Protein AF-A0A9X5P130-F1 (afdb_monomer)

Mean predicted aligned error: 10.85 Å

Radius of gyration: 20.29 Å; Cα contacts (8 Å, |Δi|>4): 205; chains: 1; bounding box: 55×50×49 Å

Solvent-accessible surface area (backbone atoms only — not comparable to full-atom values): 11823 Å² total; per-residue (Å²): 137,86,92,86,88,72,81,81,74,78,49,78,68,56,53,56,51,50,54,53,49,52,51,52,53,42,51,74,70,69,53,80,85,48,86,86,75,56,80,68,65,52,75,59,58,46,69,56,44,52,59,53,53,72,69,47,91,47,66,67,58,41,33,54,53,52,73,45,63,49,60,86,78,37,46,68,68,33,49,53,51,30,47,54,43,39,71,34,90,86,49,49,70,65,39,17,46,41,27,30,51,48,54,32,72,41,66,49,93,66,86,52,66,70,57,50,51,56,38,51,58,52,47,71,41,80,90,52,58,68,66,55,33,40,43,44,57,41,28,57,37,67,44,91,72,55,70,68,56,50,50,49,30,52,49,51,40,71,65,55,85,41,73,69,53,26,50,43,26,48,46,28,45,53,63,44,41,84,41,72,70,40,40,52,56,36,49,46,32,44,75,70,63,39,97,56,18,64,62,32,29,62,58,66,76,102

Secondary structure (DSSP, 8-state):
-----------HHHHHHHHHHHHHHHHHTT----TTSS---B---HHHHHHHHTT--SHHHHHHHHHTB--S---HHHHHHHHHHHH-TTS-HHHHHHHHHHHHH---SS--HHHHHHHHHHHH-TTS-HHHHHHHHHGGGTSPP-HHHHHHHHHHHHH---HHHHHHHHHHHHHTTTSHHHHHHHHHHHHTT-TTHHHHHHHHT-

Nearest PDB structures (foldseek):
  3zjy-assembly3_G  TM=4.515E-01  e=1.890E-01  Homo sapiens
  5ln3-assembly1_N  TM=6.139E-01  e=1.628E+00  Homo sapiens
  4p8q-assembly1_B  TM=4.563E-01  e=3.673E+00 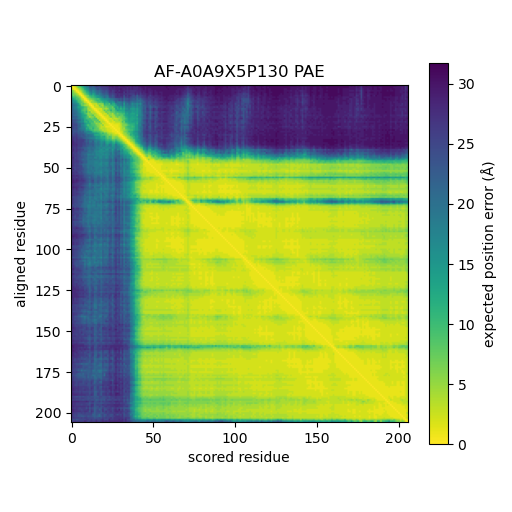 Homo sapiens
  1o6o-assembly1_A  TM=3.578E-01  e=1.345E+00  Homo sapiens
  3vhl-assembly1_A  TM=2.375E-01  e=5.135E+00  Mus musculus

Structure (mmCIF, N/CA/C/O backbone):
data_AF-A0A9X5P130-F1
#
_entry.id   AF-A0A9X5P130-F1
#
loop_
_atom_site.group_PDB
_atom_site.id
_atom_site.type_symbol
_atom_site.label_atom_id
_atom_site.label_alt_id
_atom_site.label_comp_id
_atom_site.label_asym_id
_atom_site.label_entity_id
_atom_site.label_seq_id
_atom_site.pdbx_PDB_ins_code
_atom_site.Cartn_x
_atom_site.Cartn_y
_atom_site.Cartn_z
_atom_site.occupancy
_atom_site.B_iso_or_equiv
_atom_site.auth_seq_id
_atom_site.auth_comp_id
_atom_site.auth_asym_id
_atom_site.auth_atom_id
_atom_site.pdbx_PDB_model_num
ATOM 1 N N . MET A 1 1 ? -34.900 16.708 2.642 1.00 30.02 1 MET A N 1
ATOM 2 C CA . MET A 1 1 ? -34.477 16.051 1.386 1.00 30.02 1 MET A CA 1
ATOM 3 C C . MET A 1 1 ? -33.273 16.812 0.838 1.00 30.02 1 MET A C 1
ATOM 5 O O . MET A 1 1 ? -33.386 18.013 0.650 1.00 30.02 1 MET A O 1
ATOM 9 N N . ASN A 1 2 ? -32.133 16.132 0.673 1.00 34.72 2 ASN A N 1
ATOM 10 C CA . ASN A 1 2 ? -30.992 16.519 -0.189 1.00 34.72 2 ASN A CA 1
ATOM 11 C C . ASN A 1 2 ? -31.316 16.012 -1.632 1.00 34.72 2 ASN A C 1
ATOM 13 O O . ASN A 1 2 ? -32.213 15.163 -1.698 1.00 34.72 2 ASN A O 1
ATOM 17 N N . PRO A 1 3 ? -30.657 16.397 -2.760 1.00 40.38 3 PRO A N 1
ATOM 18 C CA . PRO A 1 3 ? -29.195 16.528 -2.887 1.00 40.38 3 PRO A CA 1
ATOM 19 C C . PRO A 1 3 ? -28.642 17.627 -3.834 1.00 40.38 3 PRO A C 1
ATOM 21 O O . PRO A 1 3 ? -29.281 17.987 -4.818 1.00 40.38 3 PRO A O 1
ATOM 24 N N . LYS A 1 4 ? -27.384 18.047 -3.595 1.00 32.94 4 LYS A N 1
ATOM 25 C CA . LYS A 1 4 ? -26.245 18.122 -4.561 1.00 32.94 4 LYS A CA 1
ATOM 26 C C . LYS A 1 4 ? -25.284 19.288 -4.259 1.00 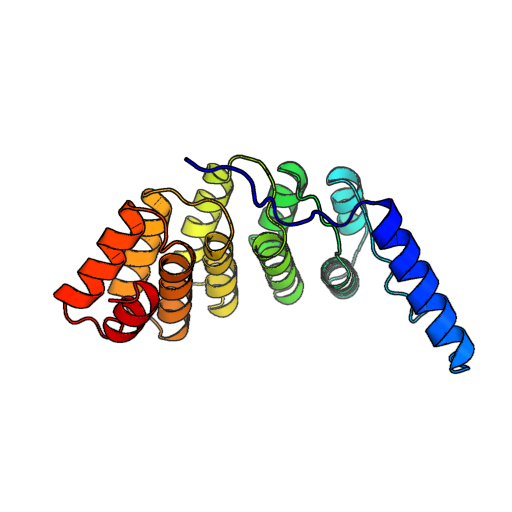32.94 4 LYS A C 1
ATOM 28 O O . LYS A 1 4 ? -25.339 20.326 -4.902 1.00 32.94 4 LYS A O 1
ATOM 33 N N . ASN A 1 5 ? -24.324 19.047 -3.366 1.00 33.72 5 ASN A N 1
ATOM 34 C CA . ASN A 1 5 ? -22.998 19.668 -3.441 1.00 33.72 5 ASN A CA 1
ATOM 35 C C . ASN A 1 5 ? -22.064 18.628 -4.074 1.00 33.72 5 ASN A C 1
ATOM 37 O O . ASN A 1 5 ? -21.625 17.698 -3.400 1.00 33.72 5 ASN A O 1
ATOM 41 N N . ARG A 1 6 ? -21.838 18.735 -5.388 1.00 32.50 6 ARG A N 1
ATOM 42 C CA . ARG A 1 6 ? -20.716 18.071 -6.064 1.00 32.50 6 ARG A CA 1
ATOM 43 C C . ARG A 1 6 ? -19.518 19.005 -5.925 1.00 32.50 6 ARG A C 1
ATOM 45 O O . ARG A 1 6 ? -19.626 20.165 -6.310 1.00 32.50 6 ARG A O 1
ATOM 52 N N . GLY A 1 7 ? -18.427 18.505 -5.347 1.00 30.33 7 GLY A N 1
ATOM 53 C CA . GLY A 1 7 ? -17.134 19.184 -5.385 1.00 30.33 7 GLY A CA 1
ATOM 54 C C . GLY A 1 7 ? -16.769 19.480 -6.837 1.00 30.33 7 GLY A C 1
ATOM 55 O O . GLY A 1 7 ? -16.953 18.629 -7.709 1.00 30.33 7 GLY A O 1
ATOM 56 N N . SER A 1 8 ? -16.365 20.719 -7.094 1.00 32.22 8 SER A N 1
ATOM 57 C CA . SER A 1 8 ? -16.029 21.223 -8.418 1.00 32.22 8 SER A CA 1
ATOM 58 C C . SER A 1 8 ? -14.802 20.494 -8.954 1.00 32.22 8 SER A C 1
ATOM 60 O O . SER A 1 8 ? -13.690 20.703 -8.477 1.00 32.22 8 SER A O 1
ATOM 62 N N . ILE A 1 9 ? -15.024 19.653 -9.959 1.00 37.66 9 ILE A N 1
ATOM 63 C CA . ILE A 1 9 ? -14.003 19.292 -10.938 1.00 37.66 9 ILE A CA 1
ATOM 64 C C . ILE A 1 9 ? -13.666 20.604 -11.649 1.00 37.66 9 ILE A C 1
ATOM 66 O O . ILE A 1 9 ? -14.542 21.175 -12.304 1.00 37.66 9 ILE A O 1
ATOM 70 N N . VAL A 1 10 ? -12.453 21.119 -11.449 1.00 35.00 10 VAL A N 1
ATOM 71 C CA . VAL A 1 10 ? -11.940 22.253 -12.226 1.00 35.00 10 VAL A CA 1
ATOM 72 C C . VAL A 1 10 ? -11.995 21.822 -13.684 1.00 35.00 10 VAL A C 1
ATOM 74 O O . VAL A 1 10 ? -11.470 20.771 -14.052 1.00 35.00 10 VAL A O 1
ATOM 77 N N . SER A 1 11 ? -12.742 22.554 -14.502 1.00 33.94 11 SER A N 1
ATOM 78 C CA . SER A 1 11 ? -12.947 22.142 -15.885 1.00 33.94 11 SER A CA 1
ATOM 79 C C . SER A 1 11 ? -11.628 22.257 -16.653 1.00 33.94 11 SER A C 1
ATOM 81 O O . SER A 1 11 ? -10.817 23.139 -16.384 1.00 33.94 11 SER A O 1
ATOM 83 N N . ARG A 1 12 ? -11.420 21.390 -17.650 1.00 36.25 12 ARG A N 1
ATOM 84 C CA . ARG A 1 12 ? -10.219 21.345 -18.511 1.00 36.25 12 ARG A CA 1
ATOM 85 C C . ARG A 1 12 ? -9.770 22.731 -19.015 1.00 36.25 12 ARG A C 1
ATOM 87 O O . ARG A 1 12 ? -8.585 22.960 -19.190 1.00 36.25 12 ARG A O 1
ATOM 94 N N . VAL A 1 13 ? -10.708 23.660 -19.218 1.00 33.62 13 VAL A N 1
ATOM 95 C CA . VAL A 1 13 ? -10.458 25.043 -19.666 1.00 33.62 13 VAL A CA 1
ATOM 96 C C . VAL A 1 13 ? -9.835 25.913 -18.567 1.00 33.62 13 VAL A C 1
ATOM 98 O O . VAL A 1 13 ? -8.951 26.714 -18.853 1.00 33.62 13 VAL A O 1
ATOM 101 N N . GLU A 1 14 ? -10.250 25.738 -17.314 1.00 34.59 14 GLU A N 1
ATOM 102 C CA . GLU A 1 14 ? -9.737 26.498 -16.167 1.00 34.59 14 GLU A CA 1
ATOM 103 C C . GLU A 1 14 ? -8.307 26.073 -15.793 1.00 34.59 14 GLU A C 1
ATOM 105 O O . GLU A 1 14 ? -7.517 26.912 -15.369 1.00 34.59 14 GLU A O 1
ATOM 110 N N . TYR A 1 15 ? -7.937 24.805 -16.018 1.00 40.94 15 TYR A N 1
ATOM 111 C CA . TYR A 1 15 ? -6.572 24.308 -15.798 1.00 40.94 15 TYR A CA 1
ATOM 112 C C . TYR A 1 15 ? -5.575 24.901 -16.807 1.00 40.94 15 TYR A C 1
ATOM 114 O O . TYR A 1 15 ? -4.547 25.445 -16.411 1.00 40.94 15 TYR A O 1
ATOM 122 N N . TYR A 1 16 ? -5.901 24.906 -18.108 1.00 38.03 16 TYR A N 1
ATOM 123 C CA . TYR A 1 16 ? -5.051 25.558 -19.118 1.00 38.03 16 TYR A CA 1
ATOM 124 C C . TYR A 1 16 ? -4.907 27.068 -18.873 1.00 38.03 16 TYR A C 1
ATOM 126 O O . TYR A 1 16 ? -3.815 27.609 -19.036 1.00 38.03 16 TYR A O 1
ATOM 134 N N . GLN A 1 17 ? -5.966 27.735 -18.403 1.00 37.81 17 GLN A N 1
ATOM 135 C CA . GLN A 1 17 ? -5.908 29.151 -18.024 1.00 37.81 17 GLN A CA 1
ATOM 136 C C . GLN A 1 17 ? -5.019 29.402 -16.799 1.00 37.81 17 GLN A C 1
ATOM 138 O O . GLN A 1 17 ? -4.322 30.412 -16.756 1.00 37.81 17 GLN A O 1
ATOM 143 N N . GLN A 1 18 ? -4.997 28.491 -15.820 1.00 42.41 18 GLN A N 1
ATOM 144 C CA . GLN A 1 18 ? -4.078 28.582 -14.681 1.00 42.41 18 GLN A CA 1
ATOM 145 C C . GLN A 1 18 ? -2.616 28.378 -15.101 1.00 42.41 18 GLN A C 1
ATOM 147 O O . GLN A 1 18 ? -1.748 29.097 -14.612 1.00 42.41 18 GLN A O 1
ATOM 152 N N . PHE A 1 19 ? -2.333 27.470 -16.040 1.00 47.81 19 PHE A N 1
ATOM 153 C CA . PHE A 1 19 ? -0.978 27.269 -16.570 1.00 47.81 19 PHE A CA 1
ATOM 154 C C . PHE A 1 19 ? -0.475 28.459 -17.395 1.00 47.81 19 PHE A C 1
ATOM 156 O O . PHE A 1 19 ? 0.664 28.891 -17.207 1.00 47.81 19 PHE A O 1
ATOM 163 N N . GLU A 1 20 ? -1.318 29.033 -18.258 1.00 47.59 20 GLU A N 1
ATOM 164 C CA . GLU A 1 20 ? -0.982 30.273 -18.972 1.00 47.59 20 GLU A CA 1
ATOM 165 C C . GLU A 1 20 ? -0.751 31.434 -17.991 1.00 47.59 20 GLU A C 1
ATOM 167 O O . GLU A 1 20 ? 0.229 32.166 -18.123 1.00 47.59 20 GLU A O 1
ATOM 172 N N . TYR A 1 21 ? -1.580 31.551 -16.947 1.00 49.06 21 TYR A N 1
ATOM 173 C CA . TYR A 1 21 ? -1.441 32.593 -15.927 1.00 49.06 21 TYR A CA 1
ATOM 174 C C . TYR A 1 21 ? -0.125 32.481 -15.138 1.00 49.06 21 TYR A C 1
ATOM 176 O O . TYR A 1 21 ? 0.577 33.477 -14.956 1.00 49.06 21 TYR A O 1
ATOM 184 N N . VAL A 1 22 ? 0.244 31.269 -14.708 1.00 53.50 22 VAL A N 1
ATOM 185 C CA . VAL A 1 22 ? 1.504 31.014 -13.987 1.00 53.50 22 VAL A CA 1
ATOM 186 C C . VAL A 1 22 ? 2.713 31.274 -14.891 1.00 53.50 22 VAL A C 1
ATOM 188 O O . VAL A 1 22 ? 3.693 31.875 -14.451 1.00 53.50 22 VAL A O 1
ATOM 191 N N . SER A 1 23 ? 2.637 30.896 -16.169 1.00 54.34 23 SER A N 1
ATOM 192 C CA . SER A 1 23 ? 3.674 31.206 -17.161 1.00 54.34 23 SER A CA 1
ATOM 193 C C . SER A 1 23 ? 3.877 32.721 -17.320 1.00 54.34 23 SER A C 1
ATOM 195 O O . SER A 1 23 ? 5.011 33.206 -17.285 1.00 54.34 23 SER A O 1
ATOM 197 N N . ASP A 1 24 ? 2.793 33.490 -17.422 1.00 53.88 24 ASP A N 1
ATOM 198 C CA . ASP A 1 24 ? 2.846 34.946 -17.590 1.00 53.88 24 ASP A CA 1
ATOM 199 C C . ASP A 1 24 ? 3.374 35.684 -16.348 1.00 53.88 24 ASP A C 1
ATOM 201 O O . ASP A 1 24 ? 4.094 36.682 -16.474 1.00 53.88 24 ASP A O 1
ATOM 205 N N . GLU A 1 25 ? 3.055 35.212 -15.139 1.00 54.94 25 GLU A N 1
ATOM 206 C CA . GLU A 1 25 ? 3.599 35.760 -13.888 1.00 54.94 25 GLU A CA 1
ATOM 207 C C . GLU A 1 25 ? 5.108 35.506 -13.754 1.00 54.94 25 GLU A C 1
ATOM 209 O O . GLU A 1 25 ? 5.860 36.416 -13.392 1.00 54.94 25 GLU A O 1
ATOM 214 N N . LEU A 1 26 ? 5.578 34.312 -14.124 1.00 50.00 26 LEU A N 1
ATOM 215 C CA . LEU A 1 26 ? 7.002 33.961 -14.105 1.00 50.00 26 LEU A CA 1
ATOM 216 C C . LEU A 1 26 ? 7.811 34.767 -15.134 1.00 50.00 26 LEU A C 1
ATOM 218 O O . LEU A 1 26 ? 8.923 35.216 -14.835 1.00 50.00 26 LEU A O 1
ATOM 222 N N . ILE A 1 27 ? 7.229 35.034 -16.308 1.00 52.78 27 ILE A N 1
ATOM 223 C CA . ILE A 1 27 ? 7.821 35.903 -17.336 1.00 52.78 27 ILE A CA 1
ATOM 224 C C . ILE A 1 27 ? 7.887 37.362 -16.852 1.00 52.78 27 ILE A C 1
ATOM 226 O O . ILE A 1 27 ? 8.915 38.021 -17.035 1.00 52.78 27 ILE A O 1
ATOM 230 N N . LYS A 1 28 ? 6.843 37.872 -16.179 1.00 55.03 28 LYS A N 1
ATOM 231 C CA . LYS A 1 28 ? 6.839 39.225 -15.581 1.00 55.03 28 LYS A CA 1
ATOM 232 C C . LYS A 1 28 ? 7.887 39.399 -14.480 1.00 55.03 28 LYS A C 1
ATOM 234 O O . LYS A 1 28 ? 8.396 40.505 -14.305 1.00 55.03 28 LYS A O 1
ATOM 239 N N . LEU A 1 29 ? 8.238 38.325 -13.774 1.00 50.16 29 LEU A N 1
ATOM 240 C CA . LEU A 1 29 ? 9.294 38.307 -12.756 1.00 50.16 29 LEU A CA 1
ATOM 241 C C . LEU A 1 29 ? 10.718 38.223 -13.343 1.00 50.16 29 LEU A C 1
ATOM 243 O O . LEU A 1 29 ? 11.691 38.181 -12.592 1.00 50.16 29 LEU A O 1
ATOM 247 N N . GLY A 1 30 ? 10.871 38.228 -14.673 1.00 34.12 30 GLY A N 1
ATOM 248 C CA . GLY A 1 30 ? 12.176 38.231 -15.344 1.00 34.12 30 GLY A CA 1
ATOM 249 C C . GLY A 1 30 ? 12.915 36.891 -15.284 1.00 34.12 30 GLY A C 1
ATOM 250 O O . GLY A 1 30 ? 14.096 36.820 -15.635 1.00 34.12 30 GLY A O 1
ATOM 251 N N . LEU A 1 31 ? 12.235 35.824 -14.858 1.00 37.19 31 LEU A N 1
ATOM 252 C CA . LEU A 1 31 ? 12.786 34.478 -14.816 1.00 37.19 31 LEU A CA 1
ATOM 253 C C . LEU A 1 31 ? 12.710 33.877 -16.224 1.00 37.19 31 LEU A C 1
ATOM 255 O O . LEU A 1 31 ? 11.639 33.558 -16.735 1.00 37.19 31 LEU A O 1
ATOM 259 N N . LYS A 1 32 ? 13.865 33.744 -16.886 1.00 38.16 32 LYS A N 1
ATOM 260 C CA . LYS A 1 32 ? 13.952 33.047 -18.175 1.00 38.16 32 LYS A CA 1
ATOM 261 C C . LYS A 1 32 ? 13.672 31.562 -17.966 1.00 38.16 32 LYS A C 1
ATOM 263 O O . LYS A 1 32 ? 14.472 30.860 -17.349 1.00 38.16 32 LYS A O 1
ATOM 268 N N . LEU A 1 33 ? 12.567 31.098 -18.537 1.00 44.09 33 LEU A N 1
ATOM 269 C CA . LEU A 1 33 ? 12.255 29.683 -18.693 1.00 44.09 33 LEU A CA 1
ATOM 270 C C . LEU A 1 33 ? 13.316 29.054 -19.611 1.00 44.09 33 LEU A C 1
ATOM 272 O O . LEU A 1 33 ? 13.268 29.193 -20.831 1.00 44.09 33 LEU A O 1
ATOM 276 N N . ASN A 1 34 ? 14.325 28.417 -19.020 1.00 39.16 34 A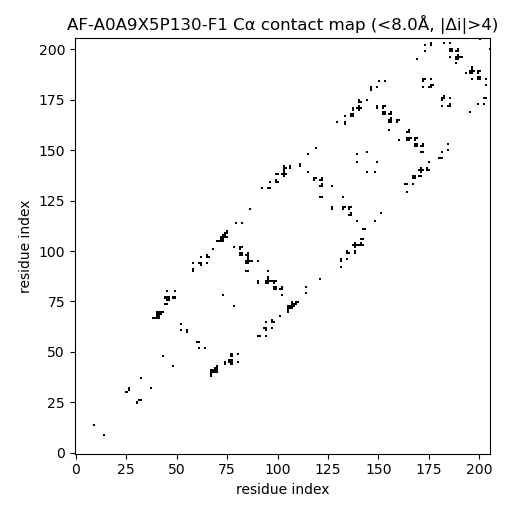SN A N 1
ATOM 277 C CA . ASN A 1 34 ? 15.220 27.521 -19.744 1.00 39.16 34 ASN A CA 1
ATOM 278 C C . ASN A 1 34 ? 14.574 26.137 -19.767 1.00 39.16 34 ASN A C 1
ATOM 280 O O . ASN A 1 34 ? 14.112 25.664 -18.732 1.00 39.16 34 ASN A O 1
ATOM 284 N N . SER A 1 35 ? 14.621 25.457 -20.911 1.00 42.84 35 SER A N 1
ATOM 285 C CA . SER A 1 35 ? 14.067 24.110 -21.135 1.00 42.84 35 SER A CA 1
ATOM 286 C C . SER A 1 35 ? 14.582 23.010 -20.189 1.00 42.84 35 SER A C 1
ATOM 288 O O . SER A 1 35 ? 14.087 21.897 -20.240 1.00 42.84 35 SER A O 1
ATOM 290 N N . LYS A 1 36 ? 15.550 23.303 -19.311 1.00 38.50 36 LYS A N 1
ATOM 291 C CA . LYS A 1 36 ? 15.993 22.417 -18.219 1.00 38.50 36 LYS A CA 1
ATOM 292 C C . LYS A 1 36 ? 15.156 22.507 -16.935 1.00 38.50 36 LYS A C 1
ATOM 294 O O . LYS A 1 36 ? 15.305 21.645 -16.084 1.00 38.50 36 LYS A O 1
ATOM 299 N N . ASN A 1 37 ? 14.322 23.537 -16.788 1.00 36.50 37 ASN A N 1
ATOM 300 C CA . ASN A 1 37 ? 13.501 23.784 -15.592 1.00 36.50 37 ASN A CA 1
ATOM 301 C C . ASN A 1 37 ? 11.995 23.691 -15.879 1.00 36.50 37 ASN A C 1
ATOM 303 O O . ASN A 1 37 ? 11.181 24.134 -15.072 1.00 36.50 37 ASN A O 1
ATOM 307 N N . ILE A 1 38 ? 11.619 23.151 -17.036 1.00 40.84 38 ILE A N 1
ATOM 308 C CA . ILE A 1 38 ? 10.240 22.768 -17.303 1.00 40.84 38 ILE A CA 1
ATOM 309 C C . ILE A 1 38 ? 10.155 21.325 -16.827 1.00 40.84 38 ILE A C 1
ATOM 311 O O . ILE A 1 38 ? 10.804 20.460 -17.406 1.00 40.84 38 ILE A O 1
ATOM 315 N N . PHE A 1 39 ? 9.413 21.080 -15.746 1.00 39.97 39 PHE A N 1
ATOM 316 C CA . PHE A 1 39 ? 8.863 19.751 -15.515 1.00 39.97 39 PHE A CA 1
ATOM 317 C C . PHE A 1 39 ? 8.079 19.411 -16.783 1.00 39.97 39 PHE A C 1
ATOM 319 O O . PHE A 1 39 ? 7.014 19.982 -17.022 1.00 39.97 39 PHE A O 1
ATOM 326 N N . GLU A 1 40 ? 8.647 18.583 -17.660 1.00 41.09 40 GLU A N 1
ATOM 327 C CA . GLU A 1 40 ? 7.872 17.953 -18.718 1.00 41.09 40 GLU A CA 1
ATOM 328 C C . GLU A 1 40 ? 6.882 17.045 -17.994 1.00 41.09 40 GLU A C 1
ATOM 330 O O . GLU A 1 40 ? 7.221 15.952 -17.556 1.00 41.09 40 GLU A O 1
ATOM 335 N N . ILE A 1 41 ? 5.674 17.561 -17.770 1.00 45.44 41 ILE A N 1
ATOM 336 C CA . ILE A 1 41 ? 4.553 16.773 -17.275 1.00 45.44 41 ILE A CA 1
ATOM 337 C C . ILE A 1 41 ? 4.234 15.785 -18.392 1.00 45.44 41 ILE A C 1
ATOM 339 O O . ILE A 1 41 ? 3.669 16.141 -19.430 1.00 45.44 41 ILE A O 1
ATOM 343 N N . ILE A 1 42 ? 4.688 14.552 -18.203 1.00 50.06 42 ILE A N 1
ATOM 344 C CA . ILE A 1 42 ? 4.469 13.454 -19.126 1.00 50.06 42 ILE A CA 1
ATOM 345 C C . ILE A 1 42 ? 3.055 12.920 -18.879 1.00 50.06 42 ILE A C 1
ATOM 347 O O . ILE A 1 42 ? 2.835 12.129 -17.968 1.00 50.06 42 ILE A O 1
ATOM 351 N N . ILE A 1 43 ? 2.100 13.349 -19.706 1.00 51.88 43 ILE A N 1
ATOM 352 C CA . ILE A 1 43 ? 0.789 12.697 -19.814 1.00 51.88 43 ILE A CA 1
ATOM 353 C C . ILE A 1 43 ? 0.956 11.569 -20.837 1.00 51.88 43 ILE A C 1
ATOM 355 O O . ILE A 1 43 ? 1.061 11.835 -22.036 1.00 51.88 43 ILE A O 1
ATOM 359 N N . MET A 1 44 ? 1.047 10.325 -20.370 1.00 63.62 44 MET A N 1
ATOM 360 C CA . MET A 1 44 ? 1.261 9.136 -21.204 1.00 63.62 44 MET A CA 1
ATOM 361 C C . MET A 1 44 ? 0.222 8.078 -20.862 1.00 63.62 44 MET A C 1
ATOM 363 O O . MET A 1 44 ? 0.023 7.746 -19.698 1.00 63.62 44 MET A O 1
ATOM 367 N N . ASN A 1 45 ? -0.369 7.452 -21.882 1.00 72.12 45 ASN A N 1
ATOM 368 C CA . ASN A 1 45 ? -1.140 6.232 -21.636 1.00 72.12 45 ASN A CA 1
ATOM 369 C C . ASN A 1 45 ? -0.219 5.093 -21.141 1.00 72.12 45 ASN A C 1
ATOM 371 O O . ASN A 1 45 ? 1.000 5.128 -21.333 1.00 72.12 45 ASN A O 1
ATOM 375 N N . GLY A 1 46 ? -0.794 4.053 -20.526 1.00 73.62 46 GLY A N 1
ATOM 376 C CA . GLY A 1 46 ? -0.018 2.973 -19.899 1.00 73.62 46 GLY A CA 1
ATOM 377 C C . GLY A 1 46 ? 0.996 2.290 -20.830 1.00 73.62 46 GLY A C 1
ATOM 378 O O . GLY A 1 46 ? 2.120 1.999 -20.415 1.00 73.62 46 GLY A O 1
ATOM 379 N N . ALA A 1 47 ? 0.649 2.106 -22.107 1.00 81.44 47 ALA A N 1
ATOM 380 C CA . ALA A 1 47 ? 1.529 1.490 -23.099 1.00 81.44 47 ALA A CA 1
ATOM 381 C C . ALA A 1 47 ? 2.722 2.390 -23.477 1.00 81.44 47 ALA A C 1
ATOM 383 O O . ALA A 1 47 ? 3.849 1.902 -23.628 1.00 81.44 47 ALA A O 1
ATOM 384 N N . GLU A 1 48 ? 2.498 3.698 -23.615 1.00 83.19 48 GLU A N 1
ATOM 385 C CA . GLU A 1 48 ? 3.545 4.696 -23.868 1.00 83.19 48 GLU A CA 1
ATOM 386 C C . GLU A 1 48 ? 4.479 4.851 -22.672 1.00 83.19 48 GLU A C 1
ATOM 388 O O . GLU A 1 48 ? 5.700 4.877 -22.855 1.00 83.19 48 GLU A O 1
ATOM 393 N N . PHE A 1 49 ? 3.921 4.873 -21.458 1.00 88.44 49 PHE A N 1
ATOM 394 C CA . PHE A 1 49 ? 4.695 4.913 -20.222 1.00 88.44 49 PHE A CA 1
ATOM 395 C C . PHE A 1 49 ? 5.622 3.699 -20.134 1.00 88.44 49 PHE A C 1
ATOM 397 O O . PHE A 1 49 ? 6.840 3.844 -20.017 1.00 88.44 49 PHE A O 1
ATOM 404 N N . LYS A 1 50 ? 5.062 2.493 -20.292 1.00 90.56 50 LYS A N 1
ATOM 405 C CA . LYS A 1 50 ? 5.821 1.239 -20.273 1.00 90.56 50 LYS A CA 1
ATOM 406 C C . LYS A 1 50 ? 6.921 1.215 -21.324 1.00 90.56 50 LYS A C 1
ATOM 408 O O . LYS A 1 50 ? 8.069 0.899 -21.017 1.00 90.56 50 LYS A O 1
ATOM 413 N N . SER A 1 51 ? 6.581 1.580 -22.557 1.00 89.44 51 SER A N 1
ATOM 414 C CA . SER A 1 51 ? 7.539 1.611 -23.663 1.00 89.44 51 SER A CA 1
ATOM 415 C C . SER A 1 51 ? 8.652 2.634 -23.446 1.00 89.44 51 SER A C 1
ATOM 417 O O . SER A 1 51 ? 9.756 2.434 -23.943 1.00 89.44 51 SER A O 1
ATOM 419 N N . SER A 1 52 ? 8.376 3.739 -22.752 1.00 90.25 52 SER A N 1
ATOM 420 C CA . SER A 1 52 ? 9.376 4.761 -22.434 1.00 90.25 52 SER A CA 1
ATOM 421 C C . SER A 1 52 ? 10.292 4.297 -21.309 1.00 90.25 52 SER A C 1
ATOM 423 O O . SER A 1 52 ? 11.505 4.298 -21.495 1.00 90.25 52 SER A O 1
ATOM 425 N N . TYR A 1 53 ? 9.725 3.781 -20.216 1.00 93.25 53 TYR A N 1
ATOM 426 C CA . TYR A 1 53 ? 10.488 3.239 -19.091 1.00 93.25 53 TYR A CA 1
ATOM 427 C C . TYR A 1 53 ? 11.466 2.134 -19.519 1.00 93.25 53 TYR A C 1
ATOM 429 O O . TYR A 1 53 ? 12.620 2.106 -19.102 1.00 93.25 53 TYR A O 1
ATOM 437 N N . GLN A 1 54 ? 11.025 1.233 -20.401 1.00 92.94 54 GLN A N 1
ATOM 438 C CA . GLN A 1 54 ? 11.828 0.096 -20.862 1.00 92.94 54 GLN A CA 1
ATOM 439 C C . GLN A 1 54 ? 12.981 0.466 -21.808 1.00 92.94 54 GLN A C 1
ATOM 441 O O . GLN A 1 54 ? 13.801 -0.400 -22.107 1.00 92.94 54 GLN A O 1
ATOM 446 N N . LYS A 1 55 ? 13.049 1.709 -22.304 1.00 94.31 55 LYS A N 1
ATOM 447 C CA . LYS A 1 55 ? 14.165 2.179 -23.146 1.00 94.31 55 LYS A CA 1
ATOM 448 C C . LYS A 1 55 ? 15.372 2.639 -22.337 1.00 94.31 55 LYS A C 1
ATOM 450 O O . LYS A 1 55 ? 16.432 2.822 -22.925 1.00 94.31 55 LYS A O 1
ATOM 455 N N . PHE A 1 56 ? 15.203 2.882 -21.041 1.00 92.62 56 PHE A N 1
ATOM 456 C CA . PHE A 1 56 ? 16.285 3.342 -20.186 1.00 92.62 56 PHE A CA 1
ATOM 457 C C . PHE A 1 56 ? 17.177 2.168 -19.786 1.00 92.62 56 PHE A C 1
ATOM 459 O O . PHE A 1 56 ? 16.710 1.169 -19.233 1.00 92.62 56 PHE A O 1
ATOM 466 N N . ASP A 1 57 ? 18.473 2.314 -20.057 1.00 88.62 57 ASP A N 1
ATOM 467 C CA . ASP A 1 57 ? 19.478 1.269 -19.833 1.00 88.62 57 ASP A CA 1
ATOM 468 C C . ASP A 1 57 ? 20.142 1.368 -18.448 1.00 88.62 57 ASP A C 1
ATOM 470 O O . ASP A 1 57 ? 20.951 0.513 -18.084 1.00 88.62 57 ASP A O 1
ATOM 474 N N . ASN A 1 58 ? 19.841 2.414 -17.671 1.00 93.31 58 ASN A N 1
ATOM 475 C CA . ASN A 1 58 ? 20.411 2.625 -16.343 1.00 93.31 58 ASN A CA 1
ATOM 476 C C . ASN A 1 58 ? 19.371 3.085 -15.313 1.00 93.31 58 ASN A C 1
ATOM 478 O O . ASN A 1 58 ? 18.358 3.694 -15.656 1.00 93.31 58 ASN A O 1
ATOM 482 N N . ASP A 1 59 ? 19.667 2.807 -14.041 1.00 94.31 59 ASP A N 1
ATOM 483 C CA . ASP A 1 59 ? 18.763 3.066 -12.915 1.00 94.31 59 ASP A CA 1
ATOM 484 C C . ASP A 1 59 ? 18.419 4.547 -12.778 1.00 94.31 59 ASP A C 1
ATOM 486 O O . ASP A 1 59 ? 17.262 4.897 -12.582 1.00 94.31 59 ASP A O 1
ATOM 490 N N . ARG A 1 60 ? 19.399 5.435 -12.968 1.00 92.88 60 ARG A N 1
ATOM 491 C CA . ARG A 1 60 ? 19.198 6.875 -12.800 1.00 92.88 60 ARG A CA 1
ATOM 492 C C . ARG A 1 60 ? 18.139 7.427 -13.754 1.00 92.88 60 ARG A C 1
ATOM 494 O O . ARG A 1 60 ? 17.299 8.213 -13.338 1.00 92.88 60 ARG A O 1
ATOM 501 N N . GLU A 1 61 ? 18.172 7.034 -15.023 1.00 93.94 61 GLU A N 1
ATOM 502 C CA . GLU A 1 61 ? 17.172 7.473 -16.003 1.00 93.94 61 GLU A CA 1
ATOM 503 C C . GLU A 1 61 ? 15.772 6.945 -15.668 1.00 93.94 61 GLU A C 1
ATOM 505 O O . GLU A 1 61 ? 14.790 7.677 -15.789 1.00 93.94 61 GLU A O 1
ATOM 510 N N . LYS A 1 62 ? 15.675 5.698 -15.194 1.00 94.12 62 LYS A N 1
ATOM 511 C CA . LYS A 1 62 ? 14.412 5.106 -14.734 1.00 94.12 62 LYS A CA 1
ATOM 512 C C . LYS A 1 62 ? 13.851 5.819 -13.504 1.00 94.12 62 LYS A C 1
ATOM 514 O O . LYS A 1 62 ? 12.651 6.077 -13.443 1.00 94.12 62 LYS A O 1
ATOM 519 N N . GLU A 1 63 ? 14.709 6.131 -12.537 1.00 93.75 63 GLU A N 1
ATOM 520 C CA . GLU A 1 63 ? 14.365 6.877 -11.325 1.00 93.75 63 GLU A CA 1
ATOM 521 C C . GLU A 1 63 ? 13.884 8.287 -11.672 1.00 93.75 63 GLU A C 1
ATOM 523 O O . GLU A 1 63 ? 12.789 8.673 -11.269 1.00 93.75 63 GLU A O 1
ATOM 528 N N . GLU A 1 64 ? 14.655 9.027 -12.476 1.00 90.69 64 GLU A N 1
ATOM 529 C CA . GLU A 1 64 ? 14.287 10.371 -12.933 1.00 90.69 64 GLU A CA 1
ATOM 530 C C . GLU A 1 64 ? 12.963 10.339 -13.717 1.00 90.69 64 GLU A C 1
ATOM 532 O O . GLU A 1 64 ? 12.122 11.221 -13.546 1.00 90.69 64 GLU A O 1
ATOM 537 N N . PHE A 1 65 ? 12.721 9.314 -14.537 1.00 90.81 65 PHE A N 1
ATOM 538 C CA . PHE A 1 65 ? 11.454 9.161 -15.254 1.00 90.81 65 PHE A CA 1
ATOM 539 C C . PHE A 1 65 ? 10.260 8.961 -14.310 1.00 90.81 65 PHE A C 1
ATOM 541 O O . PHE A 1 65 ? 9.235 9.621 -14.480 1.00 90.81 65 PHE A O 1
ATOM 548 N N . LEU A 1 66 ? 10.388 8.093 -13.300 1.00 91.94 66 LEU A N 1
ATOM 549 C CA . LEU A 1 66 ? 9.328 7.855 -12.313 1.00 91.94 66 LEU A CA 1
ATOM 550 C C . LEU A 1 66 ? 9.061 9.096 -11.451 1.00 91.94 66 LEU A C 1
ATOM 552 O O . LEU A 1 66 ? 7.907 9.459 -11.244 1.00 91.94 66 LEU A O 1
ATOM 556 N N . GLN A 1 67 ? 10.108 9.794 -11.011 1.00 88.50 67 GLN A N 1
ATOM 557 C CA . GLN A 1 67 ? 9.990 11.012 -10.197 1.00 88.50 67 GLN A CA 1
ATOM 558 C C . GLN A 1 67 ? 9.277 12.159 -10.923 1.00 88.50 67 GLN A C 1
ATOM 560 O O . GLN A 1 67 ? 8.677 13.020 -10.283 1.00 88.50 67 GLN A O 1
ATOM 565 N N . ASN A 1 68 ? 9.337 12.174 -12.256 1.00 85.25 68 ASN A N 1
ATOM 566 C CA . ASN A 1 68 ? 8.658 13.162 -13.090 1.00 85.25 68 ASN A CA 1
ATOM 567 C C . ASN A 1 68 ? 7.258 12.714 -13.542 1.00 85.25 68 ASN A C 1
ATOM 569 O O . ASN A 1 68 ? 6.617 13.420 -14.324 1.00 85.25 68 ASN A O 1
ATOM 573 N N . TYR A 1 69 ? 6.761 11.568 -13.063 1.00 83.56 69 TYR A N 1
ATOM 574 C CA . TYR A 1 69 ? 5.417 11.112 -13.390 1.00 83.56 69 TYR A CA 1
ATOM 575 C C . TYR A 1 69 ? 4.354 12.062 -12.828 1.00 83.56 69 TYR A C 1
ATOM 577 O O . TYR A 1 69 ? 4.260 12.307 -11.621 1.00 83.56 69 TYR A O 1
ATOM 585 N N . ALA A 1 70 ? 3.501 12.550 -13.722 1.00 77.69 70 ALA A N 1
ATOM 586 C CA . ALA A 1 70 ? 2.383 13.411 -13.391 1.00 77.6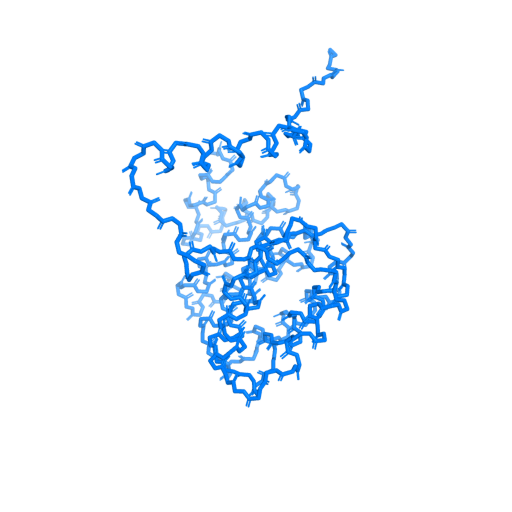9 70 ALA A CA 1
ATOM 587 C C . ALA A 1 70 ? 1.236 13.147 -14.373 1.00 77.69 70 ALA A C 1
ATOM 589 O O . ALA A 1 70 ? 1.156 13.769 -15.430 1.00 77.69 70 ALA A O 1
ATOM 590 N N . ASP A 1 71 ? 0.350 12.222 -14.007 1.00 71.12 71 ASP A N 1
ATOM 591 C CA . ASP A 1 71 ? -0.878 11.932 -14.750 1.00 71.12 71 ASP A CA 1
ATOM 592 C C . ASP A 1 71 ? -2.053 11.779 -13.780 1.00 71.12 71 ASP A C 1
ATOM 594 O O . ASP A 1 71 ? -1.926 11.127 -12.748 1.00 71.12 71 ASP A O 1
ATOM 598 N N . GLU A 1 72 ? -3.194 12.383 -14.099 1.00 64.31 72 GLU A N 1
ATOM 599 C CA . GLU A 1 72 ? -4.392 12.328 -13.261 1.00 64.31 72 GLU A CA 1
ATOM 600 C C . GLU A 1 72 ? -5.194 11.028 -13.448 1.00 64.31 72 GLU A C 1
ATOM 602 O O . GLU A 1 72 ? -5.979 10.693 -12.559 1.00 64.31 72 GLU A O 1
ATOM 607 N N . ASP A 1 73 ? -4.998 10.287 -14.549 1.00 77.62 73 ASP A N 1
ATOM 608 C CA . ASP A 1 73 ? -5.810 9.107 -14.878 1.00 77.62 73 ASP A CA 1
ATOM 609 C C . ASP A 1 73 ? -4.999 7.799 -14.824 1.00 77.62 73 ASP A C 1
ATOM 611 O O . ASP A 1 73 ? -4.233 7.449 -15.724 1.00 77.62 73 ASP A O 1
ATOM 615 N N . MET A 1 74 ? -5.168 7.043 -13.736 1.00 88.62 74 MET A N 1
ATOM 616 C CA . MET A 1 74 ? -4.507 5.750 -13.556 1.00 88.62 74 MET A CA 1
ATOM 617 C C . MET A 1 74 ? -5.322 4.641 -14.230 1.00 88.62 74 MET A C 1
ATOM 619 O O . MET A 1 74 ? -6.406 4.281 -13.773 1.00 88.62 74 MET A O 1
ATOM 623 N N . SER A 1 75 ? -4.776 4.044 -15.289 1.00 90.06 75 SER A N 1
ATOM 624 C CA . SER A 1 75 ? -5.351 2.838 -15.906 1.00 90.06 75 SER A CA 1
ATOM 625 C C . SER A 1 75 ? -4.919 1.558 -15.183 1.00 90.06 75 SER A C 1
ATOM 627 O O . SER A 1 75 ? -3.850 1.509 -14.575 1.00 90.06 75 SER A O 1
ATOM 629 N N . GLU A 1 76 ? -5.708 0.487 -15.307 1.00 91.94 76 GLU A N 1
ATOM 630 C CA . GLU A 1 76 ? -5.358 -0.828 -14.746 1.00 91.94 76 GLU A CA 1
ATOM 631 C C . GLU A 1 76 ? -4.034 -1.368 -15.321 1.00 91.94 76 GLU A C 1
ATOM 633 O O . GLU A 1 76 ? -3.226 -1.947 -14.595 1.00 91.94 76 GLU A O 1
ATOM 638 N N . GLU A 1 77 ? -3.776 -1.155 -16.616 1.00 92.00 77 GLU A N 1
ATOM 639 C CA . GLU A 1 77 ? -2.526 -1.570 -17.268 1.00 92.00 77 GLU A CA 1
ATOM 640 C C . GLU A 1 77 ? -1.315 -0.848 -16.667 1.00 92.00 77 GLU A C 1
ATOM 642 O O . GLU A 1 77 ? -0.321 -1.489 -16.316 1.00 92.00 77 GLU A O 1
ATOM 647 N N . LEU A 1 78 ? -1.409 0.476 -16.514 1.00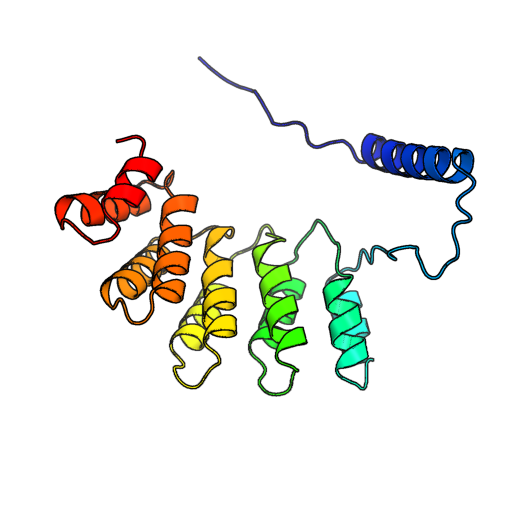 92.94 78 LEU A N 1
ATOM 648 C CA . LEU A 1 78 ? -0.345 1.278 -15.917 1.00 92.94 78 LEU A CA 1
ATOM 649 C C . LEU A 1 78 ? -0.120 0.894 -14.455 1.00 92.94 78 LEU A C 1
ATOM 651 O O . LEU A 1 78 ? 1.024 0.725 -14.036 1.00 92.94 78 LEU A O 1
ATOM 655 N N . ALA A 1 79 ? -1.199 0.686 -13.700 1.00 94.56 79 ALA A N 1
ATOM 656 C CA . ALA A 1 79 ? -1.106 0.287 -12.308 1.00 94.56 79 ALA A CA 1
ATOM 657 C C . ALA A 1 79 ? -0.400 -1.069 -12.149 1.00 94.56 79 ALA A C 1
ATOM 659 O O . ALA A 1 79 ? 0.500 -1.216 -11.325 1.00 94.56 79 ALA A O 1
ATOM 660 N N . ASN A 1 80 ? -0.743 -2.055 -12.982 1.00 95.31 80 ASN A N 1
ATOM 661 C CA . ASN A 1 80 ? -0.053 -3.343 -12.974 1.00 95.31 8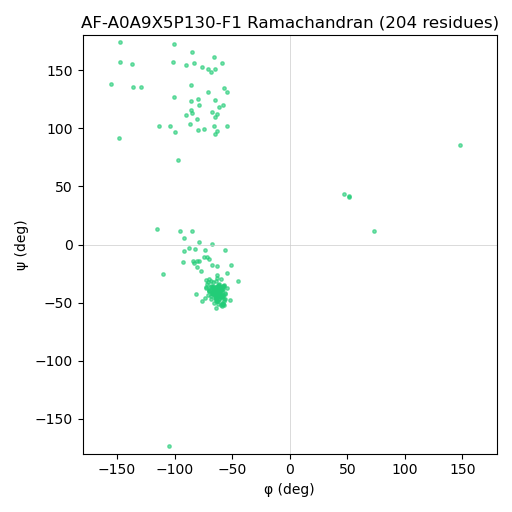0 ASN A CA 1
ATOM 662 C C . ASN A 1 80 ? 1.423 -3.213 -13.371 1.00 95.31 80 ASN A C 1
ATOM 664 O O . ASN A 1 80 ? 2.268 -3.893 -12.797 1.00 95.31 80 ASN A O 1
ATOM 668 N N . PHE A 1 81 ? 1.756 -2.327 -14.311 1.00 95.88 81 PHE A N 1
ATOM 669 C CA . PHE A 1 81 ? 3.146 -2.116 -14.702 1.00 95.88 81 PHE A CA 1
ATOM 670 C C . PHE A 1 81 ? 3.979 -1.450 -13.596 1.00 95.88 81 PHE A C 1
ATOM 672 O O . PHE A 1 81 ? 5.079 -1.911 -13.300 1.00 95.88 81 PHE A O 1
ATOM 679 N N . LEU A 1 82 ? 3.448 -0.414 -12.943 1.00 96.38 82 LEU A N 1
ATOM 680 C CA . LEU A 1 82 ? 4.082 0.203 -11.773 1.00 96.38 82 LEU A CA 1
ATOM 681 C C . LEU A 1 82 ? 4.228 -0.801 -10.625 1.00 96.38 82 LEU A C 1
ATOM 683 O O . LEU A 1 82 ? 5.248 -0.824 -9.939 1.00 96.38 82 LEU A O 1
ATOM 687 N N . LEU A 1 83 ? 3.237 -1.676 -10.446 1.00 97.44 83 LEU A N 1
ATOM 688 C CA . LEU A 1 83 ? 3.297 -2.736 -9.450 1.00 97.44 83 LEU A CA 1
ATOM 689 C C . LEU A 1 83 ? 4.438 -3.707 -9.766 1.00 97.44 83 LEU A C 1
ATOM 691 O O . LEU A 1 83 ? 5.220 -4.036 -8.881 1.00 97.44 83 LEU A O 1
ATOM 695 N N . ASP A 1 84 ? 4.578 -4.125 -11.024 1.00 97.62 84 ASP A N 1
ATOM 696 C CA . ASP A 1 84 ? 5.670 -5.000 -11.449 1.00 97.62 84 ASP A CA 1
ATOM 697 C C . ASP A 1 84 ? 7.054 -4.344 -11.243 1.00 97.62 84 ASP A C 1
ATOM 699 O O . ASP A 1 84 ? 7.999 -5.048 -10.885 1.00 97.62 84 ASP A O 1
ATOM 703 N N . ILE A 1 85 ? 7.177 -3.016 -11.397 1.00 98.00 85 ILE A N 1
ATOM 704 C CA . ILE A 1 85 ? 8.401 -2.269 -11.042 1.00 98.00 85 ILE A CA 1
ATOM 705 C C . ILE A 1 85 ? 8.662 -2.364 -9.534 1.00 98.00 85 ILE A C 1
ATOM 707 O O . ILE A 1 85 ? 9.736 -2.807 -9.133 1.00 98.00 85 ILE A O 1
ATOM 711 N N . GLY A 1 86 ? 7.685 -2.003 -8.694 1.00 97.56 86 GLY A N 1
ATOM 712 C CA . GLY A 1 86 ? 7.834 -1.998 -7.232 1.00 97.56 86 GLY A CA 1
ATOM 713 C C . GLY A 1 86 ? 8.209 -3.363 -6.640 1.00 97.56 86 GLY A C 1
ATOM 714 O O . GLY A 1 86 ? 9.045 -3.464 -5.737 1.00 97.56 86 GLY A O 1
ATOM 715 N N . LEU A 1 87 ? 7.642 -4.433 -7.198 1.00 97.50 87 LEU A N 1
ATOM 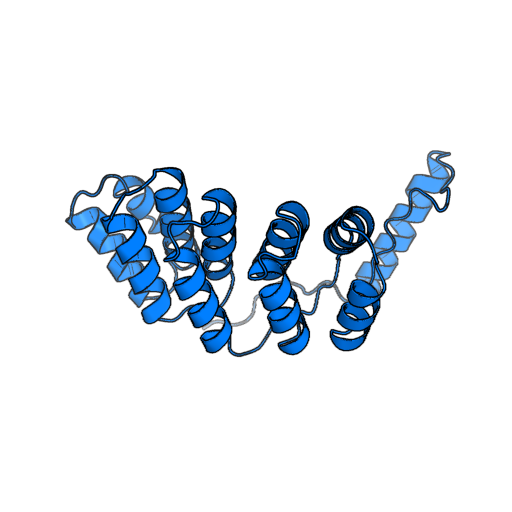716 C CA . LEU A 1 87 ? 7.873 -5.812 -6.760 1.00 97.50 87 LEU A CA 1
ATOM 717 C C . LEU A 1 87 ? 9.195 -6.418 -7.262 1.00 97.50 87 LEU A C 1
ATOM 719 O O . LEU A 1 87 ? 9.601 -7.477 -6.788 1.00 97.50 87 LEU A O 1
ATOM 723 N N . SER A 1 88 ? 9.858 -5.803 -8.242 1.00 96.56 88 SER A N 1
ATOM 724 C CA . SER A 1 88 ? 11.022 -6.393 -8.902 1.00 96.56 88 SER A CA 1
ATOM 725 C C . SER A 1 88 ? 12.318 -6.100 -8.150 1.00 96.56 88 SER A C 1
ATOM 727 O O . SER A 1 88 ? 12.810 -4.977 -8.154 1.00 96.56 88 SER A O 1
ATOM 729 N N . SER A 1 89 ? 12.975 -7.144 -7.638 1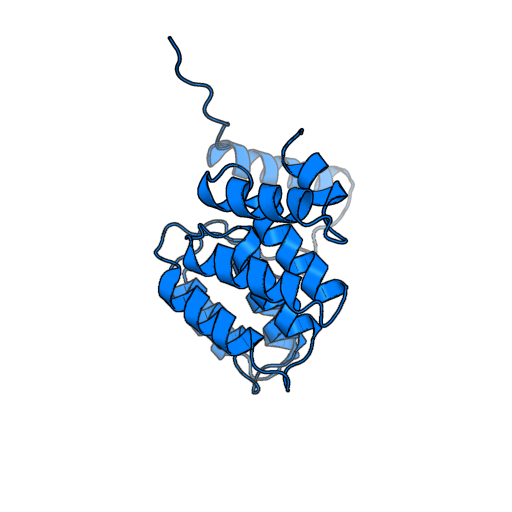.00 94.88 89 SER A N 1
ATOM 730 C CA . SER A 1 89 ? 14.323 -7.049 -7.052 1.00 94.88 89 SER A CA 1
ATOM 731 C C . SER A 1 89 ? 15.434 -6.727 -8.071 1.00 94.88 89 SER A C 1
ATOM 733 O O . SER A 1 89 ? 16.613 -6.745 -7.725 1.00 94.88 89 SER A O 1
ATOM 735 N N . LYS A 1 90 ? 15.089 -6.550 -9.355 1.00 95.19 90 LYS A N 1
ATOM 736 C CA . LYS A 1 90 ? 16.021 -6.129 -10.414 1.00 95.19 90 LYS A CA 1
ATOM 737 C C . LYS A 1 90 ? 16.036 -4.617 -10.616 1.00 95.19 90 LYS A C 1
ATOM 739 O O . LYS A 1 90 ? 16.915 -4.136 -11.320 1.00 95.19 90 LYS A O 1
ATOM 744 N N . GLU A 1 91 ? 15.043 -3.913 -10.085 1.00 96.94 91 GLU A N 1
ATOM 745 C CA . GLU A 1 91 ? 14.978 -2.454 -10.121 1.00 96.94 91 GLU A CA 1
ATOM 746 C C . GLU A 1 91 ? 15.662 -1.884 -8.874 1.00 96.94 91 GLU A C 1
ATOM 748 O O . GLU A 1 91 ? 15.748 -2.558 -7.844 1.00 96.94 91 GLU A O 1
ATOM 753 N N . SER A 1 92 ? 16.157 -0.649 -8.959 1.00 95.62 92 SER A N 1
ATOM 754 C CA . SER A 1 92 ? 16.733 0.029 -7.797 1.00 95.62 92 SER A CA 1
ATOM 755 C C . SER A 1 92 ? 15.667 0.285 -6.728 1.00 95.62 92 SER A C 1
ATOM 757 O O . SER A 1 92 ? 14.493 0.491 -7.041 1.00 95.62 92 SER A O 1
ATOM 759 N N . ASP A 1 93 ? 16.059 0.335 -5.453 1.00 94.25 93 ASP A N 1
ATOM 760 C CA . ASP A 1 93 ? 15.109 0.615 -4.365 1.00 94.25 93 ASP A CA 1
ATOM 761 C C . ASP A 1 93 ? 14.426 1.982 -4.524 1.00 94.25 93 ASP A C 1
ATOM 763 O O . ASP A 1 93 ? 13.261 2.132 -4.158 1.00 94.25 93 ASP A O 1
ATOM 767 N N . ILE A 1 94 ? 15.106 2.958 -5.139 1.00 94.50 94 ILE A N 1
ATOM 768 C CA . ILE A 1 94 ? 14.522 4.264 -5.473 1.00 94.50 94 ILE A CA 1
ATOM 769 C C . ILE A 1 94 ? 13.415 4.090 -6.517 1.00 94.50 94 ILE A C 1
ATOM 771 O O . ILE A 1 94 ? 12.302 4.564 -6.302 1.00 94.50 94 ILE A O 1
ATOM 775 N N . ALA A 1 95 ? 13.671 3.375 -7.617 1.00 96.69 95 ALA A N 1
ATOM 776 C CA . ALA A 1 95 ? 12.656 3.130 -8.638 1.00 96.69 95 ALA A CA 1
ATOM 777 C C . ALA A 1 95 ? 11.460 2.345 -8.075 1.00 96.69 95 ALA A C 1
ATOM 779 O O . ALA A 1 95 ? 10.306 2.674 -8.355 1.00 96.69 95 ALA A O 1
ATOM 780 N N . ARG A 1 96 ? 11.724 1.341 -7.232 1.00 98.00 96 ARG A N 1
ATOM 781 C CA . ARG A 1 96 ? 10.681 0.551 -6.565 1.00 98.00 96 ARG A CA 1
ATOM 782 C C . ARG A 1 96 ? 9.812 1.422 -5.658 1.00 98.00 96 ARG A C 1
ATOM 784 O O . ARG A 1 96 ? 8.585 1.353 -5.729 1.00 98.00 96 ARG A O 1
ATOM 791 N N . HIS A 1 97 ? 10.444 2.269 -4.847 1.00 95.38 97 HIS A N 1
ATOM 792 C CA . HIS A 1 97 ? 9.759 3.208 -3.965 1.00 95.38 97 HIS A CA 1
ATOM 793 C C . HIS A 1 97 ? 8.902 4.207 -4.753 1.00 95.38 97 HIS A C 1
ATOM 795 O O . HIS A 1 97 ? 7.733 4.406 -4.424 1.00 95.38 97 HIS A O 1
ATOM 801 N N . GLU A 1 98 ? 9.442 4.809 -5.815 1.00 94.25 98 GLU A N 1
ATOM 802 C CA . GLU A 1 98 ? 8.687 5.760 -6.638 1.00 94.25 98 GLU A CA 1
ATOM 803 C C . GLU A 1 98 ? 7.494 5.100 -7.331 1.00 94.25 98 GLU A C 1
ATOM 805 O O . GLU A 1 98 ? 6.402 5.663 -7.345 1.00 94.25 98 GLU A O 1
ATOM 810 N N . ALA A 1 99 ? 7.645 3.871 -7.827 1.00 96.62 99 ALA A N 1
ATOM 811 C CA . ALA A 1 99 ? 6.535 3.149 -8.435 1.00 96.62 99 ALA A CA 1
ATOM 812 C C . ALA A 1 99 ? 5.384 2.894 -7.443 1.00 96.62 99 ALA A C 1
ATOM 814 O O . ALA A 1 99 ? 4.216 3.129 -7.772 1.00 96.62 99 ALA A O 1
ATOM 815 N N . PHE A 1 100 ? 5.693 2.487 -6.207 1.00 95.75 100 PHE A N 1
ATOM 816 C CA . PHE A 1 100 ? 4.680 2.366 -5.156 1.00 95.75 100 PHE A CA 1
ATOM 817 C C . PHE A 1 100 ? 4.080 3.721 -4.754 1.00 95.75 100 PHE A C 1
ATOM 819 O O . PHE A 1 100 ? 2.865 3.818 -4.564 1.00 95.75 100 PHE A O 1
ATOM 826 N N . SER A 1 101 ? 4.892 4.779 -4.690 1.00 92.31 101 SER A N 1
ATOM 827 C CA . SER A 1 101 ? 4.424 6.137 -4.390 1.00 92.31 101 SER A CA 1
ATOM 828 C C . SER A 1 101 ? 3.422 6.631 -5.435 1.00 92.31 101 SER A C 1
ATOM 830 O O . SER A 1 101 ? 2.352 7.133 -5.075 1.00 92.31 101 SER A O 1
ATOM 832 N N . ILE A 1 102 ? 3.707 6.410 -6.723 1.00 92.38 102 ILE A N 1
ATOM 833 C CA . ILE A 1 102 ? 2.791 6.715 -7.826 1.00 92.38 102 ILE A CA 1
ATOM 834 C C . ILE A 1 102 ? 1.478 5.939 -7.645 1.00 92.38 102 ILE A C 1
ATOM 836 O O . ILE A 1 102 ? 0.408 6.547 -7.619 1.00 92.38 102 ILE A O 1
ATOM 840 N N . LEU A 1 103 ? 1.542 4.620 -7.434 1.00 92.62 103 LEU A N 1
ATOM 841 C CA . LEU A 1 103 ? 0.354 3.781 -7.214 1.00 92.62 103 LEU A CA 1
ATOM 842 C C . LEU A 1 103 ? -0.496 4.215 -6.021 1.00 92.62 103 LEU A C 1
ATOM 844 O O . LEU A 1 103 ? -1.722 4.114 -6.047 1.00 92.62 103 LEU A O 1
ATOM 848 N N . ARG A 1 104 ? 0.147 4.692 -4.957 1.00 90.25 104 ARG A N 1
ATOM 849 C CA . ARG A 1 104 ? -0.534 5.201 -3.769 1.00 90.25 104 ARG A CA 1
ATOM 850 C C . ARG A 1 104 ? -1.237 6.530 -4.043 1.00 90.25 104 ARG A C 1
ATOM 852 O O . ARG A 1 104 ? -2.299 6.787 -3.474 1.00 90.25 104 ARG A O 1
ATOM 859 N N . VAL A 1 105 ? -0.622 7.420 -4.820 1.00 88.94 105 VAL A N 1
ATOM 860 C CA . VAL A 1 105 ? -1.112 8.792 -5.035 1.00 88.94 105 VAL A CA 1
ATOM 861 C C . VAL A 1 105 ? -2.211 8.841 -6.093 1.00 88.94 105 VAL A C 1
ATOM 863 O O . VAL A 1 105 ? -3.218 9.524 -5.875 1.00 88.94 105 VAL A O 1
ATOM 866 N N . TYR A 1 106 ? -2.029 8.109 -7.189 1.00 87.56 106 TYR A N 1
ATOM 867 C CA . TYR A 1 106 ? -2.881 8.154 -8.370 1.00 87.56 106 TYR A CA 1
ATOM 868 C C . TYR A 1 106 ? -3.792 6.923 -8.404 1.00 87.56 106 TYR A C 1
ATOM 870 O O . TYR A 1 106 ? -3.369 5.814 -8.725 1.00 87.56 106 TYR A O 1
ATOM 878 N N . ILE A 1 107 ? -5.055 7.126 -8.019 1.00 85.06 107 ILE A N 1
ATOM 879 C CA . ILE A 1 107 ? -6.063 6.066 -7.896 1.00 85.06 107 ILE A CA 1
ATOM 880 C C . ILE A 1 107 ? -6.963 6.082 -9.126 1.00 85.06 107 ILE A C 1
ATOM 882 O O . ILE A 1 107 ? -7.535 7.119 -9.450 1.00 85.06 107 ILE A O 1
ATOM 886 N N . GLY A 1 108 ? -7.097 4.931 -9.776 1.00 88.19 108 GLY A N 1
ATOM 887 C CA . GLY A 1 108 ? -7.925 4.738 -10.959 1.00 88.19 108 GLY A CA 1
ATOM 888 C C . GLY A 1 108 ? -9.264 4.075 -10.659 1.00 88.19 108 GLY A C 1
ATOM 889 O O . GLY A 1 108 ? -9.526 3.606 -9.549 1.00 88.19 108 GLY A O 1
ATOM 890 N N . GLU A 1 109 ? -10.115 4.014 -11.680 1.00 89.69 109 GLU A N 1
ATOM 891 C CA . GLU A 1 109 ? -11.427 3.361 -11.620 1.00 89.69 109 GLU A CA 1
ATOM 892 C C . GLU A 1 109 ? -11.365 1.931 -12.190 1.00 89.69 109 GLU A C 1
ATOM 894 O O . GLU A 1 109 ? -11.859 1.653 -13.281 1.00 89.69 109 GLU A O 1
ATOM 899 N N . PHE A 1 110 ? -10.751 1.008 -11.448 1.00 91.56 110 PHE A N 1
ATOM 900 C CA . PHE A 1 110 ? -10.671 -0.419 -11.793 1.00 91.56 110 PHE A CA 1
ATOM 901 C C . PHE A 1 110 ? -10.666 -1.307 -10.536 1.00 91.56 110 PHE A C 1
ATOM 903 O O . PHE A 1 110 ? -10.671 -0.809 -9.408 1.00 91.56 110 PHE A O 1
ATOM 910 N N . ASP A 1 111 ? -10.708 -2.630 -10.718 1.00 92.31 111 ASP A N 1
ATOM 911 C CA . ASP A 1 111 ? -10.660 -3.591 -9.611 1.00 92.31 111 ASP A CA 1
ATOM 912 C C . ASP A 1 111 ? -9.222 -3.772 -9.098 1.00 92.31 111 ASP A C 1
ATOM 914 O O . ASP A 1 111 ? -8.326 -4.193 -9.827 1.00 92.31 111 ASP A O 1
ATOM 918 N N . TYR A 1 112 ? -9.004 -3.464 -7.821 1.00 94.56 112 TYR A N 1
ATOM 919 C CA . TYR A 1 112 ? -7.700 -3.559 -7.167 1.00 94.56 112 TYR A CA 1
ATOM 920 C C . TYR A 1 112 ? -7.401 -4.941 -6.570 1.00 94.56 112 TYR A C 1
ATOM 922 O O . TYR A 1 112 ? -6.300 -5.138 -6.059 1.00 94.56 112 TYR A O 1
ATOM 930 N N . GLY A 1 113 ? -8.329 -5.904 -6.620 1.00 93.62 113 GLY A N 1
ATOM 931 C CA . GLY A 1 113 ? -8.196 -7.187 -5.920 1.00 93.62 113 GLY A CA 1
ATOM 932 C C . GLY A 1 113 ? -6.874 -7.916 -6.196 1.00 93.62 113 GLY A C 1
ATOM 933 O O . GLY A 1 113 ? -6.177 -8.307 -5.259 1.00 93.62 113 GLY A O 1
ATOM 934 N N . HIS A 1 114 ? -6.477 -8.022 -7.469 1.00 93.50 114 HIS A N 1
ATOM 935 C CA . HIS A 1 114 ? -5.209 -8.657 -7.868 1.00 93.50 114 HIS A CA 1
ATOM 936 C C . HIS A 1 114 ? -3.970 -7.866 -7.421 1.00 93.50 114 HIS A C 1
ATOM 938 O O . HIS A 1 114 ? -2.957 -8.445 -7.030 1.00 93.50 114 HIS A O 1
ATOM 944 N N . ILE A 1 115 ? -4.049 -6.531 -7.444 1.00 95.44 115 ILE A N 1
ATOM 945 C CA . ILE A 1 115 ? -2.971 -5.659 -6.961 1.00 95.44 115 ILE A CA 1
ATOM 946 C C . ILE A 1 115 ? -2.778 -5.870 -5.459 1.00 95.44 115 ILE A C 1
ATOM 948 O O . ILE A 1 115 ? -1.653 -6.071 -5.008 1.00 95.44 115 ILE A O 1
ATOM 952 N N . PHE A 1 116 ? -3.863 -5.879 -4.685 1.00 97.19 116 PHE A N 1
ATOM 953 C CA . PHE A 1 116 ? -3.790 -6.073 -3.240 1.00 97.19 116 PHE A CA 1
ATOM 954 C C . PHE A 1 116 ? -3.257 -7.445 -2.848 1.00 97.19 116 PHE A C 1
ATOM 956 O O . PHE A 1 116 ? -2.499 -7.524 -1.889 1.00 97.19 116 PHE A O 1
ATOM 963 N N . GLU A 1 117 ? -3.586 -8.506 -3.587 1.00 96.44 117 GLU A N 1
ATOM 964 C CA . GLU A 1 117 ? -3.006 -9.835 -3.351 1.00 96.44 117 GLU A CA 1
ATOM 965 C C . GLU A 1 117 ? -1.482 -9.812 -3.452 1.00 96.44 117 GLU A C 1
ATOM 967 O O . GLU A 1 117 ? -0.799 -10.189 -2.501 1.00 96.44 117 GLU A O 1
ATOM 972 N N . LYS A 1 118 ? -0.947 -9.257 -4.542 1.00 97.25 118 LYS A N 1
ATOM 973 C CA . LYS A 1 118 ? 0.502 -9.107 -4.715 1.00 97.25 118 LYS A CA 1
ATOM 974 C C . LYS A 1 118 ? 1.141 -8.215 -3.643 1.00 97.25 118 LYS A C 1
ATOM 976 O O . LYS A 1 118 ? 2.249 -8.502 -3.200 1.00 97.25 118 LYS A O 1
ATOM 981 N N . ILE A 1 119 ? 0.471 -7.135 -3.233 1.00 96.94 119 ILE A N 1
ATOM 982 C CA . ILE A 1 119 ? 0.970 -6.229 -2.186 1.00 96.94 119 ILE A CA 1
ATOM 983 C C . ILE A 1 119 ? 1.011 -6.914 -0.819 1.00 96.94 119 ILE A C 1
ATOM 985 O O . ILE A 1 119 ? 1.979 -6.736 -0.083 1.00 96.94 119 ILE A O 1
ATOM 989 N N . ILE A 1 120 ? -0.010 -7.703 -0.481 1.00 96.44 120 ILE A N 1
ATOM 990 C CA . ILE A 1 120 ? -0.049 -8.484 0.759 1.00 96.44 120 ILE A CA 1
ATOM 991 C C . ILE A 1 120 ? 1.086 -9.513 0.759 1.00 96.44 120 ILE A C 1
ATOM 993 O O . ILE A 1 120 ? 1.851 -9.561 1.720 1.00 96.44 120 ILE A O 1
ATOM 997 N N . ASP A 1 121 ? 1.248 -10.270 -0.329 1.00 96.62 121 ASP A N 1
ATOM 998 C CA . ASP A 1 121 ? 2.321 -11.263 -0.457 1.00 96.62 121 ASP A CA 1
ATOM 999 C C . ASP A 1 121 ? 3.712 -10.616 -0.345 1.00 96.62 121 ASP A C 1
ATOM 1001 O O . ASP A 1 121 ? 4.588 -11.129 0.352 1.00 96.62 121 ASP A O 1
ATOM 1005 N N . PHE A 1 122 ? 3.908 -9.457 -0.982 1.00 97.44 122 PHE A N 1
ATOM 1006 C CA . PHE A 1 122 ? 5.148 -8.687 -0.886 1.00 97.44 122 PHE A CA 1
ATOM 1007 C C . PHE A 1 122 ? 5.415 -8.190 0.535 1.00 97.44 122 PHE A C 1
ATOM 1009 O O . PHE A 1 122 ? 6.529 -8.311 1.039 1.00 97.44 122 PHE A O 1
ATOM 1016 N N . PHE A 1 123 ? 4.396 -7.653 1.205 1.00 96.31 123 PHE A N 1
ATOM 1017 C CA . PHE A 1 123 ? 4.524 -7.164 2.572 1.00 96.31 123 PHE A CA 1
ATOM 1018 C C . PHE A 1 123 ? 4.901 -8.278 3.560 1.00 96.31 123 PHE A C 1
ATOM 1020 O O . PHE A 1 123 ? 5.634 -8.025 4.518 1.00 96.31 123 PHE A O 1
ATOM 1027 N N . GLU A 1 124 ? 4.402 -9.496 3.357 1.00 95.25 124 GLU A N 1
ATOM 1028 C CA . GLU A 1 124 ? 4.701 -10.652 4.212 1.00 95.25 124 GLU A CA 1
ATOM 1029 C C . GLU A 1 124 ? 6.115 -11.218 3.980 1.00 95.25 124 GLU A C 1
ATOM 1031 O O . GLU A 1 124 ? 6.605 -12.009 4.790 1.00 95.25 124 GLU A O 1
ATOM 1036 N N . ASN A 1 125 ? 6.817 -10.787 2.926 1.00 94.75 125 ASN A N 1
ATOM 1037 C CA . ASN A 1 125 ? 8.219 -11.130 2.725 1.00 94.75 125 ASN A CA 1
ATOM 1038 C C . ASN A 1 125 ? 9.121 -10.340 3.691 1.00 94.75 125 ASN A C 1
ATOM 1040 O O . ASN A 1 125 ? 9.452 -9.178 3.458 1.00 94.75 125 ASN A O 1
ATOM 1044 N N . LEU A 1 126 ? 9.537 -10.982 4.785 1.00 90.81 126 LEU A N 1
ATOM 1045 C CA . LEU A 1 126 ? 10.354 -10.354 5.832 1.00 90.81 126 LEU A CA 1
ATOM 1046 C C . LEU A 1 126 ? 11.801 -10.052 5.408 1.00 90.81 126 LEU A C 1
ATOM 1048 O O . LEU A 1 126 ? 12.477 -9.316 6.124 1.00 90.81 126 LEU A O 1
ATOM 1052 N N . ASP A 1 127 ? 12.260 -10.596 4.276 1.00 93.38 127 ASP A N 1
ATOM 1053 C CA . ASP A 1 127 ? 13.591 -10.318 3.723 1.00 93.38 127 ASP A CA 1
ATOM 1054 C C . ASP A 1 127 ? 13.640 -8.988 2.945 1.00 93.38 127 ASP A C 1
ATOM 1056 O O . ASP A 1 127 ? 14.726 -8.490 2.645 1.00 93.38 127 ASP A O 1
ATOM 1060 N N . GLU A 1 128 ? 12.483 -8.404 2.613 1.00 94.00 128 GLU A N 1
ATOM 1061 C CA . GLU A 1 128 ? 12.400 -7.112 1.926 1.00 94.00 128 GLU A CA 1
ATOM 1062 C C . GLU A 1 128 ? 12.672 -5.936 2.864 1.00 94.00 128 GLU A C 1
ATOM 1064 O O . GLU A 1 128 ? 12.398 -5.976 4.069 1.00 94.00 128 GLU A O 1
ATOM 1069 N N . ASP A 1 129 ? 13.159 -4.843 2.275 1.00 93.38 129 ASP A N 1
ATOM 1070 C CA . ASP A 1 129 ? 13.399 -3.603 3.002 1.00 93.38 129 ASP A CA 1
ATOM 1071 C C . ASP A 1 129 ? 12.115 -3.092 3.677 1.00 93.38 129 ASP A C 1
ATOM 1073 O O . ASP A 1 129 ? 11.026 -3.050 3.093 1.00 93.38 129 ASP A O 1
ATOM 1077 N N . ILE A 1 130 ? 12.249 -2.680 4.938 1.00 93.00 130 ILE A N 1
ATOM 1078 C CA . ILE A 1 130 ? 11.114 -2.263 5.759 1.00 93.00 130 ILE A CA 1
ATOM 1079 C C . ILE A 1 130 ? 10.379 -1.052 5.171 1.00 93.00 130 ILE A C 1
ATOM 1081 O O . ILE A 1 130 ? 9.153 -0.985 5.270 1.00 93.00 130 ILE A O 1
ATOM 1085 N N . TYR A 1 131 ? 11.088 -0.115 4.537 1.00 93.88 131 TYR A N 1
ATOM 1086 C CA . TYR A 1 131 ? 10.478 1.064 3.929 1.00 93.88 131 TYR A CA 1
ATOM 1087 C C . TYR A 1 131 ? 9.712 0.699 2.662 1.00 93.88 131 TYR A C 1
ATOM 1089 O O . TYR A 1 131 ? 8.619 1.220 2.454 1.00 93.88 131 TYR A O 1
ATOM 1097 N N . LEU A 1 132 ? 10.209 -0.253 1.869 1.00 95.50 132 LEU A N 1
ATOM 1098 C CA . LEU A 1 132 ? 9.463 -0.778 0.723 1.00 95.50 132 LEU A CA 1
ATOM 1099 C C . LEU A 1 132 ? 8.199 -1.522 1.157 1.00 95.50 132 LEU A C 1
ATOM 1101 O O . LEU A 1 132 ? 7.141 -1.329 0.559 1.00 95.50 132 LEU A O 1
ATOM 1105 N N . ARG A 1 133 ? 8.270 -2.315 2.232 1.00 95.94 133 ARG A N 1
ATOM 1106 C CA . ARG A 1 133 ? 7.087 -2.970 2.816 1.00 95.94 133 ARG A CA 1
ATOM 1107 C C . ARG A 1 133 ? 6.057 -1.937 3.292 1.00 95.94 133 ARG A C 1
ATOM 1109 O O . ARG A 1 133 ? 4.867 -2.084 3.019 1.00 95.94 133 ARG A O 1
ATOM 1116 N N . ILE A 1 134 ? 6.497 -0.869 3.961 1.00 94.44 134 ILE A N 1
ATOM 1117 C CA . ILE A 1 134 ? 5.626 0.235 4.402 1.00 94.44 134 ILE A CA 1
ATOM 1118 C C . ILE A 1 134 ? 4.987 0.961 3.211 1.00 94.44 134 ILE A C 1
ATOM 1120 O O . ILE A 1 134 ? 3.790 1.267 3.245 1.00 94.44 134 ILE A O 1
ATOM 1124 N N . GLU A 1 135 ? 5.760 1.245 2.164 1.00 93.69 135 GLU A N 1
ATOM 1125 C CA . GLU A 1 135 ? 5.267 1.960 0.987 1.00 93.69 135 GLU A CA 1
ATOM 1126 C C . GLU A 1 135 ? 4.250 1.105 0.213 1.00 93.69 135 GLU A C 1
ATOM 1128 O O . GLU A 1 135 ? 3.169 1.592 -0.124 1.00 93.69 135 GLU A O 1
ATOM 1133 N N . ALA A 1 136 ? 4.515 -0.198 0.066 1.00 95.44 136 ALA A N 1
ATOM 1134 C CA . ALA A 1 136 ? 3.572 -1.167 -0.488 1.00 95.44 136 ALA A CA 1
ATOM 1135 C C . ALA A 1 136 ? 2.256 -1.209 0.313 1.00 95.44 136 ALA A C 1
ATOM 1137 O O . ALA A 1 136 ? 1.175 -1.024 -0.251 1.00 95.44 136 ALA A O 1
ATOM 1138 N N . LEU A 1 137 ? 2.328 -1.364 1.642 1.00 95.81 137 LEU A N 1
ATOM 1139 C CA . LEU A 1 137 ? 1.154 -1.326 2.525 1.00 95.81 137 LEU A CA 1
ATOM 1140 C C . LEU A 1 137 ? 0.369 -0.012 2.386 1.00 95.81 137 LEU A C 1
ATOM 1142 O O . LEU A 1 137 ? -0.863 -0.002 2.444 1.00 95.81 137 LEU A O 1
ATOM 1146 N N . SER A 1 138 ? 1.064 1.103 2.162 1.00 93.00 138 SER A N 1
ATOM 1147 C CA . SER A 1 138 ? 0.441 2.420 2.041 1.00 93.00 138 SER A CA 1
ATOM 1148 C C . SER A 1 138 ? -0.437 2.572 0.798 1.00 93.00 138 SER A C 1
ATOM 1150 O O . SER A 1 138 ? -1.298 3.454 0.795 1.00 93.00 138 SER A O 1
ATOM 1152 N N . ILE A 1 139 ? -0.309 1.715 -0.219 1.00 93.81 139 ILE A N 1
ATOM 1153 C CA . ILE A 1 139 ? -1.203 1.710 -1.394 1.00 93.81 139 ILE A CA 1
ATOM 1154 C C . ILE A 1 139 ? -2.661 1.456 -0.975 1.00 93.81 139 ILE A C 1
ATOM 1156 O O . ILE A 1 139 ? -3.581 2.112 -1.474 1.00 93.81 139 ILE A O 1
ATOM 1160 N N . LEU A 1 140 ? -2.882 0.597 0.029 1.00 95.25 140 LEU A N 1
ATOM 1161 C CA . LEU A 1 140 ? -4.215 0.290 0.567 1.00 95.25 140 LEU A CA 1
ATOM 1162 C C . LEU A 1 140 ? -4.888 1.521 1.192 1.00 95.25 140 LEU A C 1
ATOM 1164 O O . LEU A 1 140 ? -6.106 1.544 1.365 1.00 95.25 140 LEU A O 1
ATOM 1168 N N . LYS A 1 141 ? -4.125 2.567 1.535 1.00 92.19 141 LYS A N 1
ATOM 1169 C CA . LYS A 1 141 ? -4.652 3.771 2.182 1.00 92.19 141 LYS A CA 1
ATOM 1170 C C . LYS A 1 141 ? -5.653 4.502 1.302 1.00 92.19 141 LYS A C 1
ATOM 1172 O O . LYS A 1 141 ? -6.635 4.984 1.836 1.00 92.19 141 LYS A O 1
ATOM 1177 N N . ARG A 1 142 ? -5.417 4.629 -0.008 1.00 86.94 142 ARG A N 1
ATOM 1178 C CA . ARG A 1 142 ? -6.250 5.475 -0.889 1.00 86.94 142 ARG A CA 1
ATOM 1179 C C . ARG A 1 142 ? -7.103 4.690 -1.879 1.00 86.94 142 ARG A C 1
ATOM 1181 O O . ARG A 1 142 ? -8.147 5.202 -2.283 1.00 86.94 142 ARG A O 1
ATOM 1188 N N . ALA A 1 143 ? -6.692 3.478 -2.238 1.00 89.12 143 ALA A N 1
ATOM 1189 C CA . ALA A 1 143 ? -7.470 2.613 -3.113 1.00 89.12 143 ALA A CA 1
ATOM 1190 C C . ALA A 1 143 ? -8.735 2.080 -2.398 1.00 89.12 143 ALA A C 1
ATOM 1192 O O . ALA A 1 143 ? -8.737 1.957 -1.168 1.00 89.12 143 ALA A O 1
ATOM 1193 N N . PRO A 1 144 ? -9.829 1.779 -3.123 1.00 90.94 144 PRO A N 1
ATOM 1194 C CA . PRO A 1 144 ? -11.020 1.173 -2.529 1.00 90.94 144 PRO A CA 1
ATOM 1195 C C . PRO A 1 144 ? -10.696 -0.198 -1.925 1.00 90.94 144 PRO A C 1
ATOM 1197 O O . PRO A 1 144 ? -10.312 -1.106 -2.652 1.00 90.94 144 PRO A O 1
ATOM 1200 N N . ILE A 1 145 ? -10.870 -0.358 -0.611 1.00 94.38 145 ILE A N 1
ATOM 1201 C CA . ILE A 1 145 ? -10.600 -1.622 0.091 1.00 94.38 145 ILE A CA 1
ATOM 1202 C C . ILE A 1 145 ? -11.872 -2.414 0.396 1.00 94.38 145 ILE A C 1
ATOM 1204 O O . ILE A 1 145 ? -12.964 -1.852 0.539 1.00 94.38 145 ILE A O 1
ATOM 1208 N N . THR A 1 146 ? -11.718 -3.723 0.582 1.00 95.38 146 THR A N 1
ATOM 1209 C CA . THR A 1 146 ? -12.764 -4.615 1.086 1.00 95.38 146 THR A CA 1
ATOM 1210 C C . THR A 1 146 ? -12.502 -5.003 2.546 1.00 95.38 146 THR A C 1
ATOM 1212 O O . THR A 1 146 ? -11.598 -4.488 3.210 1.00 95.38 146 THR A O 1
ATOM 1215 N N . VAL A 1 147 ? -13.313 -5.924 3.073 1.00 96.69 147 VAL A N 1
ATOM 1216 C CA . VAL A 1 147 ? -13.098 -6.507 4.404 1.00 96.69 147 VAL A CA 1
ATOM 1217 C C . VAL A 1 147 ? -11.747 -7.222 4.482 1.00 96.69 147 VAL A C 1
ATOM 1219 O O . VAL A 1 147 ? -11.094 -7.118 5.513 1.00 96.69 147 VAL A O 1
ATOM 1222 N N . LYS A 1 148 ? -11.303 -7.881 3.400 1.00 96.44 148 LYS A N 1
ATOM 1223 C CA . LYS A 1 148 ? -10.043 -8.640 3.355 1.00 96.44 148 LYS A CA 1
ATOM 1224 C C . LYS A 1 148 ? -8.841 -7.746 3.665 1.00 96.44 148 LYS A C 1
ATOM 1226 O O . LYS A 1 148 ? -8.044 -8.062 4.544 1.00 96.44 148 LYS A O 1
ATOM 1231 N N . GLU A 1 149 ? -8.734 -6.604 2.994 1.00 97.56 149 GLU A N 1
ATOM 1232 C CA . GLU A 1 149 ? -7.614 -5.676 3.179 1.00 97.56 149 GLU A CA 1
ATOM 1233 C C . GLU A 1 149 ? -7.685 -4.949 4.532 1.00 97.56 149 GLU A C 1
ATOM 1235 O O . GLU A 1 149 ? -6.656 -4.700 5.159 1.00 97.56 149 GLU A O 1
ATOM 1240 N N . ALA A 1 150 ? -8.891 -4.641 5.024 1.00 97.50 150 ALA A N 1
ATOM 1241 C CA . ALA A 1 150 ? -9.062 -4.078 6.365 1.00 97.50 150 ALA A CA 1
ATOM 1242 C C . ALA A 1 150 ? -8.673 -5.078 7.466 1.00 97.50 150 ALA A C 1
ATOM 1244 O O . ALA A 1 150 ? -8.015 -4.703 8.437 1.00 97.50 150 ALA A O 1
ATOM 1245 N N . GLU A 1 151 ? -9.050 -6.349 7.316 1.00 97.81 151 GLU A N 1
ATOM 1246 C CA . GLU A 1 151 ? -8.653 -7.425 8.223 1.00 97.81 151 GLU A CA 1
ATOM 1247 C C . GLU A 1 151 ? -7.138 -7.625 8.205 1.00 97.81 151 GLU A C 1
ATOM 1249 O O . GLU A 1 151 ? -6.518 -7.742 9.262 1.00 97.81 151 GLU A O 1
ATOM 1254 N N . PHE A 1 152 ? -6.528 -7.594 7.019 1.00 97.88 152 PHE A N 1
ATOM 1255 C CA . PHE A 1 152 ? -5.081 -7.633 6.875 1.00 97.88 152 PHE A CA 1
ATOM 1256 C C . PHE A 1 152 ? -4.401 -6.487 7.640 1.00 97.88 152 PHE A C 1
ATOM 1258 O O . PHE A 1 152 ? -3.555 -6.755 8.492 1.00 97.88 152 PHE A O 1
ATOM 1265 N N . ALA A 1 153 ? -4.822 -5.233 7.439 1.00 97.44 153 ALA A N 1
ATOM 1266 C CA . ALA A 1 153 ? -4.277 -4.092 8.180 1.00 97.44 153 ALA A CA 1
ATOM 1267 C C . ALA A 1 153 ? -4.462 -4.241 9.706 1.00 97.44 153 ALA A C 1
ATOM 1269 O O . ALA A 1 153 ? -3.547 -3.958 10.480 1.00 97.44 153 ALA A O 1
ATOM 1270 N N . MET A 1 154 ? -5.612 -4.753 10.157 1.00 97.38 154 MET A N 1
ATOM 1271 C CA . MET A 1 154 ? -5.844 -5.048 11.575 1.00 97.38 154 MET A CA 1
ATOM 1272 C C . MET A 1 154 ? -4.897 -6.134 12.108 1.00 97.38 154 MET A C 1
ATOM 1274 O O . MET A 1 154 ? -4.414 -6.040 13.236 1.00 97.38 154 MET A O 1
ATOM 1278 N N . ASN A 1 155 ? -4.610 -7.167 11.316 1.00 96.56 155 ASN A N 1
ATOM 1279 C CA . ASN A 1 155 ? -3.670 -8.217 11.697 1.00 96.56 155 ASN A CA 1
ATOM 1280 C C . ASN A 1 155 ? -2.241 -7.679 11.792 1.00 96.56 155 ASN A C 1
ATOM 1282 O O . ASN A 1 155 ? -1.561 -7.985 12.768 1.00 96.56 155 ASN A O 1
ATOM 1286 N N . VAL A 1 156 ? -1.818 -6.830 10.850 1.00 96.12 156 VAL A N 1
ATOM 1287 C CA . VAL A 1 156 ? -0.517 -6.143 10.909 1.00 96.12 156 VAL A CA 1
ATOM 1288 C C . VAL A 1 156 ? -0.386 -5.339 12.209 1.00 96.12 156 VAL A C 1
ATOM 1290 O O . VAL A 1 156 ? 0.602 -5.498 12.926 1.00 96.12 156 VAL A O 1
ATOM 1293 N N . LEU A 1 157 ? -1.413 -4.566 12.583 1.00 95.00 157 LEU A N 1
ATOM 1294 C CA . LEU A 1 157 ? -1.441 -3.831 13.857 1.00 95.00 157 LEU A CA 1
ATOM 1295 C C . LEU A 1 157 ? -1.295 -4.737 15.079 1.00 95.00 157 LEU A C 1
ATOM 1297 O O . LEU A 1 157 ? -0.557 -4.415 16.006 1.00 95.00 157 LEU A O 1
ATOM 1301 N N . LYS A 1 158 ? -2.002 -5.871 15.092 1.00 92.50 158 LYS A N 1
ATOM 1302 C CA . LYS A 1 158 ? -1.983 -6.814 16.220 1.00 92.50 158 LYS A CA 1
ATOM 1303 C C . LYS A 1 158 ? -0.631 -7.495 16.404 1.00 92.50 158 LYS A C 1
ATOM 1305 O O . LYS A 1 158 ? -0.284 -7.814 17.538 1.00 92.50 158 LYS A O 1
ATOM 1310 N N . ARG A 1 159 ? 0.114 -7.740 15.320 1.00 92.88 159 ARG A N 1
ATOM 1311 C CA . ARG A 1 159 ? 1.467 -8.312 15.412 1.00 92.88 159 ARG A CA 1
ATOM 1312 C C . ARG A 1 159 ? 2.451 -7.329 16.048 1.00 92.88 159 ARG A C 1
ATOM 1314 O O . ARG A 1 159 ? 3.363 -7.771 16.737 1.00 92.88 159 ARG A O 1
ATOM 1321 N N . ASN A 1 160 ? 2.235 -6.025 15.847 1.00 85.19 160 ASN A N 1
ATOM 1322 C CA . ASN A 1 160 ? 3.026 -4.930 16.415 1.00 85.19 160 ASN A CA 1
ATOM 1323 C C . ASN A 1 160 ? 4.550 -5.132 16.276 1.00 85.19 160 ASN A C 1
ATOM 1325 O O . ASN A 1 160 ? 5.313 -4.928 17.217 1.00 85.19 160 ASN A O 1
ATOM 1329 N N . GLU A 1 161 ? 4.987 -5.587 15.099 1.00 87.38 161 GLU A N 1
ATOM 1330 C CA . GLU A 1 161 ? 6.383 -5.973 14.837 1.00 87.38 161 GLU A CA 1
ATOM 1331 C C . GLU A 1 161 ? 7.326 -4.763 14.786 1.00 87.38 161 GLU A C 1
ATOM 1333 O O . GLU A 1 161 ? 8.499 -4.857 15.145 1.00 87.38 161 GLU A O 1
ATOM 1338 N N . ASN A 1 162 ? 6.816 -3.620 14.322 1.00 92.81 162 ASN A N 1
ATOM 1339 C CA . ASN A 1 162 ? 7.558 -2.374 14.192 1.00 92.81 162 ASN A CA 1
ATOM 1340 C C . ASN A 1 162 ? 6.595 -1.181 14.241 1.00 92.81 162 ASN A C 1
ATOM 1342 O O . ASN A 1 162 ? 5.552 -1.203 13.593 1.00 92.81 162 ASN A O 1
ATOM 1346 N N . GLU A 1 163 ? 6.968 -0.117 14.953 1.00 91.81 163 GLU A N 1
ATOM 1347 C CA . GLU A 1 163 ? 6.123 1.070 15.140 1.00 91.81 163 GLU A CA 1
ATOM 1348 C C . GLU A 1 163 ? 5.733 1.753 13.817 1.00 91.81 163 GLU A C 1
ATOM 1350 O O . GLU A 1 163 ? 4.587 2.172 13.657 1.00 91.81 163 GLU A O 1
ATOM 1355 N N . LEU A 1 164 ? 6.642 1.820 12.836 1.00 92.81 164 LEU A N 1
ATOM 1356 C CA . LEU A 1 164 ? 6.364 2.434 11.534 1.00 92.81 164 LEU A CA 1
ATOM 1357 C C . LEU A 1 164 ? 5.391 1.589 10.706 1.00 92.81 164 LEU A C 1
ATOM 1359 O O . LEU A 1 164 ? 4.476 2.132 10.088 1.00 92.81 164 LEU A O 1
ATOM 1363 N N . ILE A 1 165 ? 5.551 0.263 10.740 1.00 94.81 165 ILE A N 1
ATOM 1364 C CA . ILE A 1 165 ? 4.616 -0.676 10.107 1.00 94.81 165 ILE A CA 1
ATOM 1365 C C . ILE A 1 165 ? 3.232 -0.560 10.753 1.00 94.81 165 ILE A C 1
ATOM 1367 O O . ILE A 1 165 ? 2.231 -0.418 10.048 1.00 94.81 165 ILE A O 1
ATOM 1371 N N . SER A 1 166 ? 3.169 -0.575 12.087 1.00 95.12 166 SER A N 1
ATOM 1372 C CA . SER A 1 166 ? 1.916 -0.417 12.821 1.00 95.12 166 SER A CA 1
ATOM 1373 C C . SER A 1 166 ? 1.256 0.926 12.489 1.00 95.12 166 SER A C 1
ATOM 1375 O O . SER A 1 166 ? 0.070 0.972 12.175 1.00 95.12 166 SER A O 1
ATOM 1377 N N . SER A 1 167 ? 2.021 2.018 12.445 1.00 93.50 167 SER A N 1
ATOM 1378 C CA . SER A 1 167 ? 1.510 3.333 12.044 1.00 93.50 167 SER A CA 1
ATOM 1379 C C . SER A 1 167 ? 0.927 3.321 10.626 1.00 93.50 167 SER A C 1
ATOM 1381 O O . SER A 1 167 ? -0.179 3.819 10.407 1.00 93.50 167 SER A O 1
ATOM 1383 N N . ALA A 1 168 ? 1.609 2.701 9.658 1.00 94.06 168 ALA A N 1
ATOM 1384 C CA . ALA A 1 168 ? 1.108 2.583 8.290 1.00 94.06 168 ALA A CA 1
ATOM 1385 C C . ALA A 1 168 ? -0.203 1.776 8.219 1.00 94.06 168 ALA A C 1
ATOM 1387 O O . ALA A 1 168 ? -1.165 2.211 7.579 1.00 94.06 168 ALA A O 1
ATOM 1388 N N . ALA A 1 169 ? -0.295 0.658 8.941 1.00 97.19 169 ALA A N 1
ATOM 1389 C CA . ALA A 1 169 ? -1.512 -0.148 9.017 1.00 97.19 169 ALA A CA 1
ATOM 1390 C C . ALA A 1 169 ? -2.682 0.613 9.672 1.00 97.19 169 ALA A C 1
ATOM 1392 O O . ALA A 1 169 ? -3.814 0.578 9.180 1.00 97.19 169 ALA A O 1
ATOM 1393 N N . LEU A 1 170 ? -2.412 1.380 10.734 1.00 96.94 170 LEU A N 1
ATOM 1394 C CA . LEU A 1 170 ? -3.404 2.256 11.360 1.00 96.94 170 LEU A CA 1
ATOM 1395 C C . LEU A 1 170 ? -3.887 3.335 10.388 1.00 96.94 170 LEU A C 1
ATOM 1397 O O . LEU A 1 170 ? -5.080 3.642 10.341 1.00 96.94 170 LEU A O 1
ATOM 1401 N N . GLN A 1 171 ? -2.990 3.904 9.581 1.00 95.56 171 GLN A N 1
ATOM 1402 C CA . GLN A 1 171 ? -3.356 4.894 8.570 1.00 95.56 171 GLN A CA 1
ATOM 1403 C C . GLN A 1 171 ? -4.302 4.330 7.506 1.00 95.56 171 GLN A C 1
ATOM 1405 O O . GLN A 1 171 ? -5.196 5.054 7.067 1.00 95.56 171 GLN A O 1
ATOM 1410 N N . VAL A 1 172 ? -4.163 3.054 7.127 1.00 96.75 172 VAL A N 1
ATOM 1411 C CA . VAL A 1 172 ? -5.127 2.383 6.239 1.00 96.75 172 VAL A CA 1
ATOM 1412 C C . VAL A 1 172 ? -6.518 2.379 6.882 1.00 96.75 172 VAL A C 1
ATOM 1414 O O . VAL A 1 172 ? -7.480 2.871 6.287 1.00 96.75 172 VAL A O 1
ATOM 1417 N N . LEU A 1 173 ? -6.638 1.913 8.130 1.00 97.81 173 LEU A N 1
ATOM 1418 C CA . LEU A 1 173 ? -7.931 1.858 8.824 1.00 97.81 173 LEU A CA 1
ATOM 1419 C C . LEU A 1 173 ? -8.533 3.255 9.055 1.00 97.81 173 LEU A C 1
ATOM 1421 O O . LEU A 1 173 ? -9.709 3.497 8.790 1.00 97.81 173 LEU A O 1
ATOM 1425 N N . THR A 1 174 ? -7.741 4.213 9.527 1.00 96.81 174 THR A N 1
ATOM 1426 C CA . THR A 1 174 ? -8.231 5.567 9.846 1.00 96.81 174 THR A CA 1
ATOM 1427 C C . THR A 1 174 ? -8.596 6.379 8.602 1.00 96.81 174 THR A C 1
ATOM 1429 O O . THR A 1 174 ? -9.525 7.197 8.651 1.00 96.81 174 THR A O 1
ATOM 1432 N N . PHE A 1 175 ? -7.945 6.139 7.460 1.00 95.50 175 PHE A N 1
ATOM 1433 C CA . PHE A 1 175 ? -8.363 6.728 6.188 1.00 95.50 175 PHE A CA 1
ATOM 1434 C C . PHE A 1 175 ? -9.744 6.206 5.775 1.00 95.50 175 PHE A C 1
ATOM 1436 O O . PHE A 1 175 ? -10.652 6.988 5.478 1.00 95.50 175 PHE A O 1
ATOM 1443 N N . HIS A 1 176 ? -9.942 4.891 5.870 1.00 95.94 176 HIS A N 1
ATOM 1444 C CA . HIS A 1 176 ? -11.182 4.210 5.489 1.00 95.94 176 HIS A CA 1
ATOM 1445 C C . HIS A 1 176 ? -12.265 4.196 6.575 1.00 95.94 176 HIS A C 1
ATOM 1447 O O . HIS A 1 176 ? -13.298 3.544 6.422 1.00 95.94 176 HIS A O 1
ATOM 1453 N N . ARG A 1 177 ? -12.103 4.981 7.646 1.00 95.81 177 ARG A N 1
ATOM 1454 C CA . ARG A 1 177 ? -13.007 5.076 8.813 1.00 95.81 177 ARG A CA 1
ATOM 1455 C C . ARG A 1 177 ? -14.492 5.299 8.516 1.00 95.81 177 ARG A C 1
ATOM 1457 O O . ARG A 1 177 ? -15.335 5.141 9.394 1.00 95.81 177 ARG A O 1
ATOM 1464 N N . LYS A 1 178 ? -14.847 5.741 7.308 1.00 94.69 178 LYS A N 1
ATOM 1465 C CA . LYS A 1 178 ? -16.248 5.927 6.905 1.00 94.69 178 LYS A CA 1
ATOM 1466 C C . LYS A 1 178 ? -16.934 4.600 6.565 1.00 94.69 178 LYS A C 1
ATOM 1468 O O . LYS A 1 178 ? -18.158 4.532 6.677 1.00 94.69 178 LYS A O 1
ATOM 1473 N N . LEU A 1 179 ? -16.175 3.563 6.205 1.00 95.12 179 LEU A N 1
ATOM 1474 C CA . LEU A 1 179 ? -16.692 2.238 5.874 1.00 95.12 179 LEU A CA 1
ATOM 1475 C C . LEU A 1 179 ? -17.199 1.522 7.140 1.00 95.12 179 LEU A C 1
ATOM 1477 O O . LEU A 1 179 ? -16.476 1.470 8.137 1.00 95.12 179 LEU A O 1
ATOM 1481 N N . PRO A 1 180 ? -18.418 0.944 7.136 1.00 96.19 180 PRO A N 1
ATOM 1482 C CA . PRO A 1 180 ? -18.994 0.322 8.329 1.00 96.19 180 PRO A CA 1
ATOM 1483 C C . PRO A 1 180 ? -18.126 -0.776 8.950 1.00 96.19 180 PRO A C 1
ATOM 1485 O O . PRO A 1 180 ? -17.987 -0.811 10.168 1.00 96.19 180 PRO A O 1
ATOM 1488 N N . PHE A 1 181 ? -17.515 -1.638 8.133 1.00 95.19 181 PHE A N 1
ATOM 1489 C CA . PHE A 1 181 ? -16.653 -2.717 8.624 1.00 95.19 181 PHE A CA 1
ATOM 1490 C C . PHE A 1 181 ? -15.345 -2.187 9.229 1.00 95.19 181 PHE A C 1
ATOM 1492 O O . PHE A 1 181 ? -14.913 -2.674 10.266 1.00 95.19 181 PHE A O 1
ATOM 1499 N N . VAL A 1 182 ? -14.767 -1.118 8.670 1.00 97.06 182 VAL A N 1
ATOM 1500 C CA . VAL A 1 182 ? -13.573 -0.469 9.236 1.00 97.06 182 VAL A CA 1
ATOM 1501 C C . VAL A 1 182 ? -13.876 0.184 10.582 1.00 97.06 182 VAL A C 1
ATOM 1503 O O . VAL A 1 182 ? -13.076 0.086 11.509 1.00 97.06 182 VAL A O 1
ATOM 1506 N N . LYS A 1 183 ? -15.065 0.783 10.743 1.00 97.31 183 LYS A N 1
ATOM 1507 C CA . LYS A 1 183 ? -15.500 1.300 12.050 1.00 97.31 183 LYS A CA 1
ATOM 1508 C C . LYS A 1 183 ? -15.517 0.216 13.123 1.00 97.31 183 LYS A C 1
ATOM 1510 O O . LYS A 1 183 ? -15.218 0.530 14.267 1.00 97.31 183 LYS A O 1
ATOM 1515 N N . LEU A 1 184 ? -15.870 -1.025 12.782 1.00 97.25 184 LEU A N 1
ATOM 1516 C CA . LEU A 1 184 ? -15.854 -2.131 13.744 1.00 97.25 184 LEU A CA 1
ATOM 1517 C C . LEU A 1 184 ? -14.428 -2.438 14.211 1.00 97.25 184 LEU A C 1
ATOM 1519 O O . LEU A 1 184 ? -14.213 -2.543 15.413 1.00 97.25 184 LEU A O 1
ATOM 1523 N N . TYR A 1 185 ? -13.452 -2.482 13.299 1.00 97.50 185 TYR A N 1
ATOM 1524 C CA . TYR A 1 185 ? -12.045 -2.674 13.670 1.00 97.50 185 TYR A CA 1
ATOM 1525 C C . TYR A 1 185 ? -11.500 -1.527 14.528 1.00 97.50 185 TYR A C 1
ATOM 1527 O O . TYR A 1 185 ? -10.863 -1.772 15.548 1.00 97.50 185 TYR A O 1
ATOM 1535 N N . LEU A 1 186 ? -11.803 -0.273 14.177 1.00 97.75 186 LEU A N 1
ATOM 1536 C CA . LEU A 1 186 ? -11.390 0.881 14.983 1.00 97.75 186 LEU A CA 1
ATOM 1537 C C . LEU A 1 186 ? -12.031 0.861 16.382 1.00 97.75 186 LEU A C 1
ATOM 1539 O O . LEU A 1 186 ? -11.355 1.129 17.370 1.00 97.75 186 LEU A O 1
ATOM 1543 N N . LYS A 1 187 ? -13.311 0.485 16.498 1.00 97.19 187 LYS A N 1
ATOM 1544 C CA . LYS A 1 187 ? -13.963 0.303 17.806 1.00 97.19 187 LYS A CA 1
ATOM 1545 C C . LYS A 1 187 ? -13.321 -0.814 18.618 1.00 97.19 187 LYS A C 1
ATOM 1547 O O . LYS A 1 187 ? -13.110 -0.635 19.812 1.00 97.19 187 LYS A O 1
ATOM 1552 N N . GLN A 1 188 ? -12.965 -1.918 17.966 1.00 96.56 188 GLN A N 1
ATOM 1553 C CA . GLN A 1 188 ? -12.266 -3.016 18.616 1.00 96.56 188 GLN A CA 1
ATOM 1554 C C . GLN A 1 188 ? -10.938 -2.550 19.233 1.00 96.56 188 GLN A C 1
ATOM 1556 O O . GLN A 1 188 ? -10.672 -2.885 20.380 1.00 96.56 188 GLN A O 1
ATOM 1561 N N . LEU A 1 189 ? -10.137 -1.725 18.542 1.00 96.19 189 LEU A N 1
ATOM 1562 C CA . LEU A 1 189 ? -8.892 -1.177 19.115 1.00 96.19 189 LEU A CA 1
ATOM 1563 C C . LEU A 1 189 ? -9.139 -0.402 20.423 1.00 96.19 189 LEU A C 1
ATOM 1565 O O . LEU A 1 189 ? -8.325 -0.459 21.345 1.00 96.19 189 LEU A O 1
ATOM 1569 N N . ILE A 1 190 ? -10.270 0.300 20.515 1.00 96.50 190 ILE A N 1
ATOM 1570 C CA . ILE A 1 190 ? -10.667 1.079 21.695 1.00 96.50 190 ILE A CA 1
ATOM 1571 C C . ILE A 1 190 ? -11.109 0.159 22.835 1.00 96.50 190 ILE A C 1
ATOM 1573 O O . ILE A 1 190 ? -10.696 0.352 23.980 1.00 96.50 190 ILE A O 1
ATOM 1577 N N . GLU A 1 191 ? -11.945 -0.832 22.529 1.00 95.88 191 GLU A N 1
ATOM 1578 C CA . GLU A 1 191 ? -12.471 -1.800 23.497 1.00 95.88 191 GLU A CA 1
ATOM 1579 C C . GLU A 1 191 ? -11.363 -2.693 24.068 1.00 95.88 191 GLU A C 1
ATOM 1581 O O . GLU A 1 191 ? -11.301 -2.900 25.283 1.00 95.88 191 GLU A O 1
ATOM 1586 N N . ASP A 1 192 ? -10.434 -3.123 23.211 1.00 95.00 192 ASP A N 1
ATOM 1587 C CA . ASP A 1 192 ? -9.279 -3.949 23.568 1.00 95.00 192 ASP A CA 1
ATOM 1588 C C . ASP A 1 192 ? -8.200 -3.156 24.335 1.00 95.00 192 ASP A C 1
ATOM 1590 O O . ASP A 1 192 ? -7.220 -3.741 24.795 1.00 95.00 192 ASP A O 1
ATOM 1594 N N . LYS A 1 193 ? -8.368 -1.832 24.508 1.00 92.75 193 LYS A N 1
ATOM 1595 C CA . LYS A 1 193 ? -7.371 -0.920 25.105 1.00 92.75 193 LYS A CA 1
ATOM 1596 C C . LYS A 1 193 ? -5.996 -1.058 24.444 1.00 92.75 193 LYS A C 1
ATOM 1598 O O . LYS A 1 193 ? -4.972 -1.070 25.124 1.00 92.75 193 LYS A O 1
ATOM 1603 N N . SER A 1 194 ? -5.997 -1.178 23.118 1.00 92.31 194 SER A N 1
ATOM 1604 C CA . SER A 1 194 ? -4.782 -1.206 22.307 1.00 92.31 194 SER A CA 1
ATOM 1605 C C . SER A 1 194 ? -3.960 0.074 22.501 1.00 92.31 194 SER A C 1
ATOM 1607 O O . SER A 1 194 ? -4.520 1.135 22.799 1.00 92.31 194 SER A O 1
ATOM 1609 N N . ASP A 1 195 ? -2.654 -0.002 22.238 1.00 91.75 195 ASP A N 1
ATOM 1610 C CA . ASP A 1 195 ? -1.765 1.164 22.155 1.00 91.75 195 ASP A CA 1
ATOM 1611 C C . ASP A 1 195 ? -2.276 2.220 21.150 1.00 91.75 195 ASP A C 1
ATOM 1613 O O . ASP A 1 195 ? -2.036 3.408 21.331 1.00 91.75 195 ASP A O 1
ATOM 1617 N N . PHE A 1 196 ? -3.075 1.811 20.154 1.00 94.00 196 PHE A N 1
ATOM 1618 C CA . PHE A 1 196 ? -3.687 2.682 19.137 1.00 94.00 196 PHE A CA 1
ATOM 1619 C C . PHE A 1 196 ? -5.124 3.122 19.474 1.00 94.00 196 PHE A C 1
ATOM 1621 O O . PHE A 1 196 ? -5.855 3.617 18.613 1.00 94.00 196 PHE A O 1
ATOM 1628 N N . SER A 1 197 ? -5.580 2.897 20.711 1.00 93.81 197 SER A N 1
ATOM 1629 C CA . SER A 1 197 ? -6.959 3.197 21.126 1.00 93.81 197 SER A CA 1
ATOM 1630 C C . SER A 1 197 ? -7.300 4.685 21.036 1.00 93.81 197 SER A C 1
ATOM 1632 O O . SER A 1 197 ? -8.410 5.028 20.630 1.00 93.81 197 SER A O 1
ATOM 1634 N N . GLU A 1 198 ? -6.368 5.577 21.371 1.00 95.69 198 GLU A N 1
ATOM 1635 C CA . GLU A 1 198 ? -6.620 7.018 21.301 1.00 95.69 198 GLU A CA 1
ATOM 1636 C C . GLU A 1 198 ? -6.707 7.504 19.849 1.00 95.69 198 GLU A C 1
ATOM 1638 O O . GLU A 1 198 ? -7.658 8.194 19.489 1.00 95.69 198 GLU A O 1
ATOM 1643 N N . ASP A 1 199 ? -5.804 7.055 18.974 1.00 95.44 199 ASP A N 1
ATOM 1644 C CA . ASP A 1 199 ? -5.874 7.365 17.543 1.00 95.44 199 ASP A CA 1
ATOM 1645 C C . ASP A 1 199 ? -7.179 6.868 16.909 1.00 95.44 199 ASP A C 1
ATOM 1647 O O . ASP A 1 199 ? -7.791 7.553 16.085 1.00 95.44 199 ASP A O 1
ATOM 1651 N N . ALA A 1 200 ? -7.647 5.686 17.319 1.00 95.75 200 ALA A N 1
ATOM 1652 C CA . ALA A 1 200 ? -8.923 5.148 16.870 1.00 95.75 200 ALA A CA 1
ATOM 1653 C C . ALA A 1 200 ? -10.118 5.997 17.345 1.00 95.75 200 ALA A C 1
ATOM 1655 O O . ALA A 1 200 ? -11.063 6.184 16.572 1.00 95.75 200 ALA A O 1
ATOM 1656 N N . ARG A 1 201 ? -10.086 6.548 18.570 1.00 96.44 201 ARG A N 1
ATOM 1657 C CA . ARG A 1 201 ? -11.120 7.484 19.061 1.00 96.44 201 ARG A CA 1
ATOM 1658 C C . ARG A 1 201 ? -11.142 8.764 18.246 1.00 96.44 201 ARG A C 1
ATOM 1660 O O . ARG A 1 201 ? -12.205 9.145 17.760 1.00 96.44 201 ARG A O 1
ATOM 1667 N N . ILE A 1 202 ? -9.968 9.364 18.036 1.00 95.56 202 ILE A N 1
ATOM 1668 C CA . ILE A 1 202 ? -9.809 10.572 17.218 1.00 95.56 202 ILE A CA 1
ATOM 1669 C C . ILE A 1 202 ? -10.354 10.323 15.813 1.00 95.56 202 ILE A C 1
ATOM 1671 O O . ILE A 1 202 ? -11.124 11.124 15.295 1.00 95.56 202 ILE A O 1
ATOM 1675 N N . ALA A 1 203 ? -10.001 9.192 15.197 1.00 93.81 203 ALA A N 1
ATOM 1676 C CA . ALA A 1 203 ? -10.489 8.860 13.868 1.00 93.81 203 ALA A CA 1
ATOM 1677 C C . ALA A 1 203 ? -12.018 8.732 13.832 1.00 93.81 203 ALA A C 1
ATOM 1679 O O . ALA A 1 203 ? -12.640 9.175 12.872 1.00 93.81 203 ALA A O 1
ATOM 1680 N N . LEU 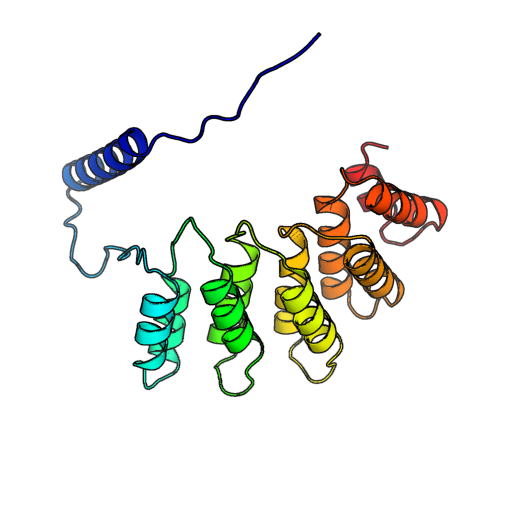A 1 204 ? -12.638 8.130 14.846 1.00 94.31 204 LEU A N 1
ATOM 1681 C CA . LEU A 1 204 ? -14.085 7.919 14.881 1.00 94.31 204 LEU A CA 1
ATOM 1682 C C . LEU A 1 204 ? -14.898 9.134 15.352 1.00 94.31 204 LEU A C 1
ATOM 1684 O O . LEU A 1 204 ? -16.127 9.045 15.313 1.00 94.31 204 LEU A O 1
ATOM 1688 N N . ASP A 1 205 ? -14.245 10.227 15.759 1.00 89.25 205 ASP A N 1
ATOM 1689 C CA . ASP A 1 205 ? -14.864 11.346 16.480 1.00 89.25 205 ASP A CA 1
ATOM 1690 C C . ASP A 1 205 ? -15.667 10.851 17.713 1.00 89.25 205 ASP A C 1
ATOM 1692 O O . ASP A 1 205 ? -16.797 11.295 17.944 1.00 89.25 205 ASP A O 1
ATOM 1696 N N . TRP A 1 206 ? -15.124 9.865 18.449 1.00 75.06 206 TRP A N 1
ATOM 1697 C CA . TRP A 1 206 ? -15.809 9.149 19.541 1.00 75.06 206 TRP A CA 1
ATOM 1698 C C . TRP A 1 206 ? -15.419 9.647 20.937 1.00 75.06 206 TRP A C 1
ATOM 1700 O O . TRP A 1 206 ? -14.206 9.796 21.197 1.00 75.06 206 TRP A O 1
#

pLDDT: mean 82.12, std 21.76, range [30.02, 98.0]

Sequence (206 aa):
MNPKNRGSIVSRVEYYQQFEYVSDELIKLGLKLNSKNIFEIIIMNGAEFKSSYQKFDNDREKEEFLQNYADEDMSEELANFLLDIGLSSKESDIARHEAFSILRVYIGEFDYGHIFEKIIDFFENLDEDIYLRIEALSILKRAPITVKEAEFAMNVLKRNENELISSAALQVLTFHRKLPFVKLYLKQLIEDKSDFSEDARIALDW

Foldseek 3Di:
DDDDDDDDPCDPVNVVVVVVVVVVVCVVVVNDDDPVPDLPADADDQVRLLVVLVVDPDQVVNLVSLVSHDYQADDPSNLVVLLCQLLDPVHDPSNNLSSLVCLQPHEHDDDCPVVVVSLLVSLPPPVDDPVSSLSSLSSLLPYDDDLVNLVSLLVQLVVPPDPSSNVSSVSNLLSVCVDPSSLVSLVVCLVVVHPCNVVSCVSNVD